Protein AF-A0A1H0XRD4-F1 (afdb_monomer_lite)

Radius of gyration: 41.47 Å; chains: 1; bounding box: 76×64×102 Å

pLDDT: mean 78.02, std 18.38, range [31.41, 96.75]

Sequence (298 aa):
MTRDELNLILSQMGKARWNPRLLDTSTGEYWDYDSNLMACESGLEQKQLPKDIDIRESMFIEFEMRDDSMIDAGIMQFDSMKARLNAPVTDGKVVLAFYEGRTYVGVYCKDKDGNAWVLPMNKRYRKIYLNDDKEAKIVGRVQELERREVEVDAHVCNRLIDEAMKELQKPKVIEQIHVSWAIQQIQSAITTNRWWFSVYKAMVQLEVHTKDDYEGFSERIRREVPDHKHLPDPIELSRLDILSFSKPIAKWDAPITQHKRFMEYKEIGLGMIALLESEKDGVGEILRKLSETLKKNI

Structure (mmCIF, N/CA/C/O backbone):
data_AF-A0A1H0XRD4-F1
#
_entry.id   AF-A0A1H0XRD4-F1
#
loop_
_atom_site.group_PDB
_atom_site.id
_atom_site.type_symbol
_atom_site.label_atom_id
_atom_site.label_alt_id
_atom_site.label_comp_id
_atom_site.label_asym_id
_atom_site.label_entity_id
_atom_site.label_seq_id
_atom_site.pdbx_PDB_ins_code
_atom_site.Cartn_x
_atom_site.Cartn_y
_atom_site.Cartn_z
_atom_site.occupancy
_atom_site.B_iso_or_equiv
_atom_site.auth_seq_id
_atom_site.auth_comp_id
_atom_site.auth_asym_id
_atom_site.auth_atom_id
_atom_site.pdbx_PDB_model_num
ATOM 1 N N . MET A 1 1 ? 1.234 42.705 47.449 1.00 53.53 1 MET A N 1
ATOM 2 C CA . MET A 1 1 ? -0.114 42.958 47.980 1.00 53.53 1 MET A CA 1
ATOM 3 C C . MET A 1 1 ? -0.111 42.591 49.449 1.00 53.53 1 MET A C 1
ATOM 5 O O . MET A 1 1 ? 0.172 41.442 49.772 1.00 53.53 1 MET A O 1
ATOM 9 N N . THR A 1 2 ? -0.288 43.564 50.332 1.00 74.00 2 THR A N 1
ATOM 10 C CA . THR A 1 2 ? -0.266 43.360 51.786 1.00 74.00 2 THR A CA 1
ATOM 11 C C . THR A 1 2 ? -1.639 42.914 52.295 1.00 74.00 2 THR A C 1
ATOM 13 O O . THR A 1 2 ? -2.656 43.055 51.616 1.00 74.00 2 THR A O 1
ATOM 16 N N . ARG A 1 3 ? -1.686 42.345 53.505 1.00 62.62 3 ARG A N 1
ATOM 17 C CA . ARG A 1 3 ? -2.940 41.888 54.129 1.00 62.62 3 ARG A CA 1
ATOM 18 C C . ARG A 1 3 ? -3.946 43.033 54.305 1.00 62.62 3 ARG A C 1
ATOM 20 O O . ARG A 1 3 ? -5.148 42.819 54.174 1.00 62.62 3 ARG A O 1
ATOM 27 N N . ASP A 1 4 ? -3.444 44.243 54.528 1.00 73.75 4 ASP A N 1
ATOM 28 C CA . ASP A 1 4 ? -4.255 45.449 54.690 1.00 73.75 4 ASP A CA 1
ATOM 29 C C . ASP A 1 4 ? -4.844 45.931 53.357 1.00 73.75 4 ASP A C 1
ATOM 31 O O . ASP A 1 4 ? -6.020 46.293 53.298 1.00 73.75 4 ASP A O 1
ATOM 35 N N . GLU A 1 5 ? -4.077 45.840 52.265 1.00 72.31 5 GLU A N 1
ATOM 36 C CA . GLU A 1 5 ? -4.569 46.105 50.906 1.00 72.31 5 GLU A CA 1
ATOM 37 C C . GLU A 1 5 ? -5.683 45.124 50.510 1.00 72.31 5 GLU A C 1
ATOM 39 O O . GLU A 1 5 ? -6.704 45.531 49.955 1.00 72.31 5 GLU A O 1
ATOM 44 N N . LEU A 1 6 ? -5.530 43.841 50.854 1.00 69.69 6 LEU A N 1
ATOM 45 C CA . LEU A 1 6 ? -6.526 42.806 50.569 1.00 69.69 6 LEU A CA 1
ATOM 46 C C . LEU A 1 6 ? -7.845 43.054 51.326 1.00 69.69 6 LEU A C 1
ATOM 48 O O . LEU A 1 6 ? -8.931 42.963 50.752 1.00 69.69 6 LEU A O 1
ATOM 52 N N . ASN A 1 7 ? -7.757 43.422 52.607 1.00 74.75 7 ASN A N 1
ATOM 53 C CA . ASN A 1 7 ? -8.925 43.727 53.439 1.00 74.75 7 ASN A CA 1
ATOM 54 C C . ASN A 1 7 ? -9.678 44.976 52.953 1.00 74.75 7 ASN A C 1
ATOM 56 O O . ASN A 1 7 ? -10.912 45.015 52.997 1.00 74.75 7 ASN A O 1
ATOM 60 N N . LEU A 1 8 ? -8.953 45.982 52.455 1.00 79.81 8 LEU A N 1
ATOM 61 C CA . LEU A 1 8 ? -9.551 47.181 51.872 1.00 79.81 8 LEU A CA 1
ATOM 62 C C . LEU A 1 8 ? -10.364 46.845 50.611 1.00 79.81 8 LEU A C 1
ATOM 64 O O . LEU A 1 8 ? -11.496 47.313 50.470 1.00 79.81 8 LEU A O 1
ATOM 68 N N . ILE A 1 9 ? -9.823 45.985 49.743 1.00 78.69 9 ILE A N 1
ATOM 69 C CA . ILE A 1 9 ? -10.497 45.513 48.525 1.00 78.69 9 ILE A CA 1
ATOM 70 C C . ILE A 1 9 ? -11.775 44.738 48.879 1.00 78.69 9 ILE A C 1
ATOM 72 O O . ILE A 1 9 ? -12.849 45.045 48.359 1.00 78.69 9 ILE A O 1
ATOM 76 N N . LEU A 1 10 ? -11.704 43.793 49.823 1.00 72.38 10 LEU A N 1
ATOM 77 C CA . LEU A 1 10 ? -12.866 43.001 50.254 1.00 72.38 10 LEU A CA 1
ATOM 78 C C . LEU A 1 10 ? -13.986 43.877 50.848 1.00 72.38 10 LEU A C 1
ATOM 80 O O . LEU A 1 10 ? -15.168 43.642 50.586 1.00 72.38 10 LEU A O 1
ATOM 84 N N . SER A 1 11 ? -13.631 44.934 51.588 1.00 76.00 11 SER A N 1
ATOM 85 C CA . SER A 1 11 ? -14.596 45.905 52.127 1.00 76.00 11 SER A CA 1
ATOM 86 C C . SER A 1 11 ? -15.305 46.709 51.027 1.00 76.00 11 SER A C 1
ATOM 88 O O . SER A 1 11 ? -16.521 46.920 51.089 1.00 76.00 11 SER A O 1
ATOM 90 N N . GLN A 1 12 ? -14.568 47.137 49.997 1.00 80.12 12 GLN A N 1
ATOM 91 C CA . GLN A 1 12 ? -15.131 47.856 48.849 1.00 80.12 12 GLN A CA 1
ATOM 92 C C . GLN A 1 12 ? -16.074 46.964 48.029 1.00 80.12 12 GLN A C 1
ATOM 94 O O . GLN A 1 12 ? -17.155 47.408 47.640 1.00 80.12 12 GLN A O 1
ATOM 99 N N . MET A 1 13 ? -15.716 45.691 47.844 1.00 70.94 13 MET A N 1
ATOM 100 C CA . MET A 1 13 ? -16.548 44.706 47.147 1.00 70.94 13 MET A CA 1
ATOM 101 C C . MET A 1 13 ? -17.863 44.428 47.890 1.00 70.94 13 MET A C 1
ATOM 103 O O . MET A 1 13 ? -18.930 44.434 47.271 1.00 70.94 13 MET A O 1
ATOM 107 N N . GLY A 1 14 ? -17.823 44.296 49.220 1.00 70.19 14 GLY A N 1
ATOM 108 C CA . GLY A 1 14 ? -19.028 44.117 50.038 1.00 70.19 14 GLY A CA 1
ATOM 109 C C . GLY A 1 14 ? -20.018 45.285 49.921 1.00 70.19 14 GLY A C 1
ATOM 110 O O . GLY A 1 14 ? -21.225 45.065 49.799 1.00 70.19 14 GLY A O 1
ATOM 111 N N . LYS A 1 15 ? -19.524 46.533 49.865 1.00 76.19 15 LYS A N 1
ATOM 112 C CA . LYS A 1 15 ? -20.360 47.732 49.642 1.00 76.19 15 LYS A CA 1
ATOM 113 C C . LYS A 1 15 ? -21.015 47.754 48.258 1.00 76.19 15 LYS A C 1
ATOM 115 O O . LYS A 1 15 ? -22.110 48.291 48.117 1.00 76.19 15 LYS A O 1
ATOM 120 N N . ALA A 1 16 ? -20.387 47.131 47.264 1.00 76.31 16 ALA A N 1
ATOM 121 C CA . ALA A 1 16 ? -20.927 46.980 45.917 1.00 76.31 16 ALA A CA 1
ATOM 122 C C . ALA A 1 16 ? -21.907 45.793 45.769 1.00 76.31 16 ALA A C 1
ATOM 124 O O . ALA A 1 16 ? -22.367 45.533 44.660 1.00 76.31 16 ALA A O 1
ATOM 125 N N . ARG A 1 17 ? -22.239 45.073 46.858 1.00 55.69 17 ARG A N 1
ATOM 126 C CA . ARG A 1 17 ? -22.981 43.789 46.864 1.00 55.69 17 ARG A CA 1
ATOM 127 C C . ARG A 1 17 ? -22.270 42.630 46.151 1.00 55.69 17 ARG A C 1
ATOM 129 O O . ARG A 1 17 ? -22.905 41.636 45.806 1.00 55.69 17 ARG A O 1
ATOM 136 N N . TRP A 1 18 ? -20.955 42.711 45.975 1.00 49.38 18 TRP A N 1
ATOM 137 C CA . TRP A 1 18 ? -20.158 41.572 45.529 1.00 49.38 18 TRP A CA 1
ATOM 138 C C . TRP A 1 18 ? -19.814 40.730 46.764 1.00 49.38 18 TRP A C 1
ATOM 140 O O . TRP A 1 18 ? -19.311 41.264 47.751 1.00 49.38 18 TRP A O 1
ATOM 150 N N . ASN A 1 19 ? -20.112 39.425 46.741 1.00 52.94 19 ASN A N 1
ATOM 151 C CA . ASN A 1 19 ? -19.897 38.510 47.873 1.00 52.94 19 ASN A CA 1
ATOM 152 C C . ASN A 1 19 ? -18.804 37.473 47.551 1.00 52.94 19 ASN A C 1
ATOM 154 O O . ASN A 1 19 ? -19.124 36.316 47.267 1.00 52.94 19 ASN A O 1
ATOM 158 N N . PRO A 1 20 ? -17.518 37.859 47.559 1.00 50.97 20 PRO A N 1
ATOM 159 C CA . PRO A 1 20 ? -16.426 36.917 47.371 1.00 50.97 20 PRO A CA 1
ATOM 160 C C . PRO A 1 20 ? -16.211 36.132 48.674 1.00 50.97 20 PRO A C 1
ATOM 162 O O . PRO A 1 20 ? -15.441 36.540 49.541 1.00 50.97 20 PRO A O 1
ATOM 165 N N . ARG A 1 21 ? -16.922 35.013 48.853 1.00 49.09 21 ARG A N 1
ATOM 166 C CA . ARG A 1 21 ? -16.616 34.064 49.934 1.00 49.09 21 ARG A CA 1
ATOM 167 C C . ARG A 1 21 ? -15.527 33.108 49.456 1.00 49.09 21 ARG A C 1
ATOM 169 O O . ARG A 1 21 ? -15.757 32.317 48.547 1.00 49.09 21 ARG A O 1
ATOM 176 N N . LEU A 1 22 ? -14.351 33.233 50.068 1.00 43.22 22 LEU A N 1
ATOM 177 C CA . LEU A 1 22 ? -13.244 32.287 49.956 1.00 43.22 22 LEU A CA 1
ATOM 178 C C . LEU A 1 22 ? -13.668 30.901 50.477 1.00 43.22 22 LEU A C 1
ATOM 180 O O . LEU A 1 22 ? -14.497 30.776 51.379 1.00 43.22 22 LEU A O 1
ATOM 184 N N . LEU A 1 23 ? -13.156 29.877 49.801 1.00 45.62 23 LEU A N 1
ATOM 185 C CA . LEU A 1 23 ? -13.609 28.489 49.808 1.00 45.62 23 LEU A CA 1
ATOM 186 C C . LEU A 1 23 ? -12.840 27.676 50.862 1.00 45.62 23 LEU A C 1
ATOM 188 O O . LEU A 1 23 ? -11.817 27.073 50.555 1.00 45.62 23 LEU A O 1
ATOM 192 N N . ASP A 1 24 ? -13.340 27.635 52.097 1.00 37.59 24 ASP A N 1
ATOM 193 C CA . ASP A 1 24 ? -12.632 27.019 53.233 1.00 37.59 24 ASP A CA 1
ATOM 194 C C . ASP A 1 24 ? -13.084 25.575 53.527 1.00 37.59 24 ASP A C 1
ATOM 196 O O . ASP A 1 24 ? -13.414 25.231 54.663 1.00 37.59 24 ASP A O 1
ATOM 200 N N . THR A 1 25 ? -13.181 24.689 52.534 1.00 40.03 25 THR A N 1
ATOM 201 C CA . THR A 1 25 ? -13.468 23.273 52.842 1.00 40.03 25 THR A CA 1
ATOM 202 C C . THR A 1 25 ? -12.642 22.340 51.975 1.00 40.03 25 THR A C 1
ATOM 204 O O . THR A 1 25 ? -12.980 22.088 50.821 1.00 40.03 25 THR A O 1
ATOM 207 N N . SER A 1 26 ? -11.561 21.800 52.545 1.00 37.53 26 SER A N 1
ATOM 208 C CA . SER A 1 26 ? -10.920 20.613 51.993 1.00 37.53 26 SER A CA 1
ATOM 209 C C . SER A 1 26 ? -11.821 19.411 52.267 1.00 37.53 26 SER A C 1
ATOM 211 O O . SER A 1 26 ? -12.229 19.155 53.399 1.00 37.53 26 SER A O 1
ATOM 213 N N . THR A 1 27 ? -12.158 18.675 51.216 1.00 39.78 27 THR A N 1
ATOM 214 C CA . THR A 1 27 ? -12.687 17.320 51.356 1.00 39.78 27 THR A CA 1
ATOM 215 C C . THR A 1 27 ? -11.572 16.389 50.907 1.00 39.78 27 THR A C 1
ATOM 217 O O . THR A 1 27 ? -11.147 16.418 49.757 1.00 39.78 27 THR A O 1
ATOM 220 N N . GLY A 1 28 ? -11.000 15.658 51.862 1.00 35.56 28 GLY A N 1
ATOM 221 C CA . GLY A 1 28 ? -10.130 14.532 51.560 1.00 35.56 28 GLY A CA 1
ATOM 222 C C . GLY A 1 28 ? -11.014 13.327 51.281 1.00 35.56 28 GLY A C 1
ATOM 223 O O . GLY A 1 28 ? -11.783 12.931 52.156 1.00 35.56 28 GLY A O 1
ATOM 224 N N . GLU A 1 29 ? -10.925 12.763 50.082 1.00 38.03 29 GLU A N 1
ATOM 225 C CA . GLU A 1 29 ? -11.476 11.438 49.821 1.00 38.03 29 GLU A CA 1
ATOM 226 C C . GLU A 1 29 ? -10.424 10.387 50.167 1.00 38.03 29 GLU A C 1
ATOM 228 O O . GLU A 1 29 ? -9.305 10.380 49.655 1.00 38.03 29 GLU A O 1
ATOM 233 N N . TYR A 1 30 ? -10.803 9.539 51.115 1.00 34.91 30 TYR A N 1
ATOM 234 C CA . TYR A 1 30 ? -10.043 8.414 51.625 1.00 34.91 30 TYR A CA 1
ATOM 235 C C . TYR A 1 30 ? -10.291 7.226 50.691 1.00 34.91 30 TYR A C 1
ATOM 237 O O . TYR A 1 30 ? -11.404 6.705 50.648 1.00 34.91 30 TYR A O 1
ATOM 245 N N . TRP A 1 31 ? -9.270 6.796 49.957 1.00 36.59 31 TRP A N 1
ATOM 246 C CA . TRP A 1 31 ? -9.253 5.486 49.312 1.00 36.59 31 TRP A CA 1
ATOM 247 C C . TRP A 1 31 ? -8.043 4.732 49.849 1.00 36.59 31 TRP A C 1
ATOM 249 O O . TRP A 1 31 ? -6.901 5.106 49.582 1.00 36.59 31 TRP A O 1
ATOM 259 N N . ASP A 1 32 ? -8.314 3.709 50.657 1.00 31.69 32 ASP A N 1
ATOM 260 C CA . ASP A 1 32 ? -7.320 2.732 51.086 1.00 31.69 32 ASP A CA 1
ATOM 261 C C . ASP A 1 32 ? -6.939 1.910 49.844 1.00 31.69 32 ASP A C 1
ATOM 263 O O . ASP A 1 32 ? -7.745 1.150 49.302 1.00 31.69 32 ASP A O 1
ATOM 267 N N . TYR A 1 33 ? -5.752 2.188 49.309 1.00 35.50 33 TYR A N 1
ATOM 268 C CA . TYR A 1 33 ? -5.178 1.486 48.169 1.00 35.50 33 TYR A CA 1
ATOM 269 C C . TYR A 1 33 ? -4.594 0.169 48.666 1.00 35.50 33 TYR A C 1
ATOM 271 O O . TYR A 1 33 ? -3.538 0.168 49.297 1.00 35.50 33 TYR A O 1
ATOM 279 N N . ASP A 1 34 ? -5.218 -0.950 48.302 1.00 31.73 34 ASP A N 1
ATOM 280 C CA . ASP A 1 34 ? -4.471 -2.198 48.248 1.00 31.73 34 ASP A CA 1
ATOM 281 C C . ASP A 1 34 ? -3.604 -2.185 46.978 1.00 31.73 34 ASP A C 1
ATOM 283 O O . ASP A 1 34 ? -4.054 -1.966 45.848 1.00 31.73 34 ASP A O 1
ATOM 287 N N . SER A 1 35 ? -2.309 -2.302 47.221 1.00 41.56 35 SER A N 1
ATOM 288 C CA . SER A 1 35 ? -1.185 -2.056 46.326 1.00 41.56 35 SER A CA 1
ATOM 289 C C . SER A 1 35 ? -1.126 -3.010 45.128 1.00 41.56 35 SER A C 1
ATOM 291 O O . SER A 1 35 ? -0.968 -4.210 45.329 1.00 41.56 35 SER A O 1
ATOM 293 N N . ASN A 1 36 ? -1.202 -2.472 43.897 1.00 35.12 36 ASN A N 1
ATOM 294 C CA . ASN A 1 36 ? -0.424 -2.872 42.697 1.00 35.12 36 ASN A CA 1
ATOM 295 C C . ASN A 1 36 ? -0.985 -2.261 41.389 1.00 35.12 36 ASN A C 1
ATOM 297 O O . ASN A 1 36 ? -1.282 -2.980 40.434 1.00 35.12 36 ASN A O 1
ATOM 301 N N . LEU A 1 37 ? -1.093 -0.931 41.295 1.00 35.81 37 LEU A N 1
ATOM 302 C CA . LEU A 1 37 ? -1.228 -0.262 39.996 1.00 35.81 37 LEU A CA 1
ATOM 303 C C . LEU A 1 37 ? -0.092 0.748 39.823 1.00 35.81 37 LEU A C 1
ATOM 305 O O . LEU A 1 37 ? 0.067 1.673 40.614 1.00 35.81 37 LEU A O 1
ATOM 309 N N . MET A 1 38 ? 0.720 0.499 38.798 1.00 31.41 38 MET A N 1
ATOM 310 C CA . MET A 1 38 ? 1.781 1.374 38.311 1.00 31.41 38 MET A CA 1
ATOM 311 C C . MET A 1 38 ? 1.258 2.794 38.079 1.00 31.41 38 MET A C 1
ATOM 313 O O . MET A 1 38 ? 0.134 2.986 37.620 1.00 31.41 38 MET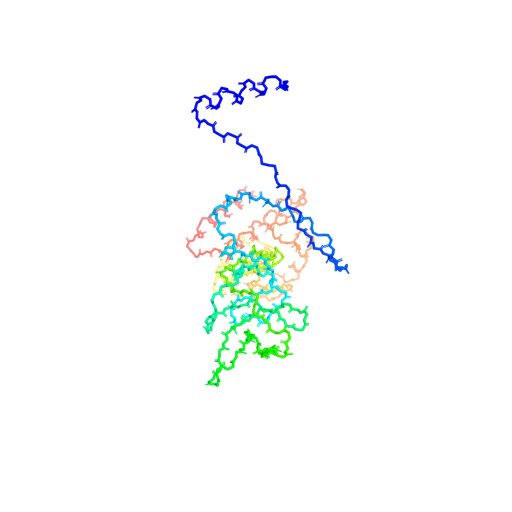 A O 1
ATOM 317 N N . ALA A 1 39 ? 2.104 3.766 38.407 1.00 34.03 39 ALA A N 1
ATOM 318 C CA . ALA A 1 39 ? 1.835 5.192 38.349 1.00 34.03 39 ALA A CA 1
ATOM 319 C C . ALA A 1 39 ? 1.259 5.643 36.995 1.00 34.03 39 ALA A C 1
ATOM 321 O O . ALA A 1 39 ? 1.958 5.663 35.983 1.00 34.03 39 ALA A O 1
ATOM 322 N N . CYS A 1 40 ? 0.006 6.091 37.015 1.00 31.52 40 CYS A N 1
ATOM 323 C CA . CYS A 1 40 ? -0.504 7.072 36.070 1.00 31.52 40 CYS A CA 1
ATOM 324 C C . CYS A 1 40 ? -0.767 8.352 36.864 1.00 31.52 40 CYS A C 1
ATOM 326 O O . CYS A 1 40 ? -1.706 8.412 37.654 1.00 31.52 40 CYS A O 1
ATOM 328 N N . GLU A 1 41 ? 0.059 9.379 36.667 1.00 33.06 41 GLU A N 1
ATOM 329 C CA . GLU A 1 41 ? -0.297 10.747 37.047 1.00 33.06 41 GLU A CA 1
ATOM 330 C C . GLU A 1 41 ? -1.412 11.224 36.105 1.00 33.06 41 GLU A C 1
ATOM 332 O O . GLU A 1 41 ? -1.179 11.913 35.116 1.00 33.06 41 GLU A O 1
ATOM 337 N N . SER A 1 42 ? -2.651 10.808 36.365 1.00 35.62 42 SER A N 1
ATOM 338 C CA . SER A 1 42 ? -3.814 11.426 35.736 1.00 35.62 42 SER A CA 1
ATOM 339 C C . SER A 1 42 ? -4.048 12.766 36.425 1.00 35.62 42 SER A C 1
ATOM 341 O O . SER A 1 42 ? -4.436 12.800 37.594 1.00 35.62 42 SER A O 1
ATOM 343 N N . GLY A 1 43 ? -3.784 13.868 35.720 1.00 34.88 43 GLY A N 1
ATOM 344 C CA . GLY A 1 43 ? -4.126 15.213 36.173 1.00 34.88 43 GLY A CA 1
ATOM 345 C C . GLY A 1 43 ? -5.614 15.290 36.509 1.00 34.88 43 GLY A C 1
ATOM 346 O O . GLY A 1 43 ? -6.460 15.301 35.620 1.00 34.88 43 GLY A O 1
ATOM 347 N N . LEU A 1 44 ? -5.934 15.301 37.801 1.00 38.47 44 LEU A N 1
ATOM 348 C CA . LEU A 1 44 ? -7.296 15.470 38.288 1.00 38.47 44 LEU A CA 1
ATOM 349 C C . LEU A 1 44 ? -7.667 16.947 38.155 1.00 38.47 44 LEU A C 1
ATOM 351 O O . LEU A 1 44 ? -7.289 17.774 38.985 1.00 38.47 44 LEU A O 1
ATOM 355 N N . GLU A 1 45 ? -8.409 17.287 37.107 1.00 36.97 45 GLU A N 1
ATOM 356 C CA . GLU A 1 45 ? -9.007 18.611 36.980 1.00 36.97 45 GLU A CA 1
ATOM 357 C C . GLU A 1 45 ? -10.206 18.703 37.943 1.00 36.97 45 GLU A C 1
ATOM 359 O O . GLU A 1 45 ? -11.306 18.221 37.674 1.00 36.97 45 GLU A O 1
ATOM 364 N N . GLN A 1 46 ? -9.980 19.267 39.131 1.00 43.00 46 GLN A N 1
ATOM 365 C CA . GLN A 1 46 ? -11.028 19.438 40.136 1.00 43.00 46 GLN A CA 1
ATOM 366 C C . GLN A 1 46 ? -11.878 20.671 39.824 1.00 43.00 46 GLN A C 1
ATOM 368 O O . GLN A 1 46 ? -11.407 21.808 39.883 1.00 43.00 46 GLN A O 1
ATOM 373 N N . LYS A 1 47 ? -13.166 20.455 39.547 1.00 41.88 47 LYS A N 1
ATOM 374 C CA . LYS A 1 47 ? -14.140 21.527 39.324 1.00 41.88 47 LYS A CA 1
ATOM 375 C C . LYS A 1 47 ? -15.057 21.653 40.535 1.00 41.88 47 LYS A C 1
ATOM 377 O O . LYS A 1 47 ? -15.790 20.725 40.864 1.00 41.88 47 LYS A O 1
ATOM 382 N N . GLN A 1 48 ? -15.022 22.800 41.208 1.00 43.66 48 GLN A N 1
ATOM 383 C CA . GLN A 1 48 ? -15.895 23.046 42.354 1.00 43.66 48 GLN A CA 1
ATOM 384 C C . GLN A 1 48 ? -17.317 23.381 41.896 1.00 43.66 48 GLN A C 1
ATOM 386 O O . GLN A 1 48 ? -17.517 24.271 41.067 1.00 43.66 48 GLN A O 1
ATOM 391 N N . LEU A 1 49 ? -18.303 22.671 42.448 1.00 44.31 49 LEU A N 1
ATOM 392 C CA . LEU A 1 49 ? -19.724 22.877 42.173 1.00 44.31 49 LEU A CA 1
ATOM 393 C C . LEU A 1 49 ? -20.441 23.512 43.384 1.00 44.31 49 LEU A C 1
ATOM 395 O O . LEU A 1 49 ? -20.055 23.259 44.527 1.00 44.31 49 LEU A O 1
ATOM 399 N N . PRO A 1 50 ? -21.485 24.336 43.157 1.00 45.16 50 PRO A N 1
ATOM 400 C CA . PRO A 1 50 ? -22.341 24.870 44.217 1.00 45.16 50 PRO A CA 1
ATOM 401 C C . PRO A 1 50 ? -22.966 23.769 45.088 1.00 45.16 50 PRO A C 1
ATOM 403 O O . PRO A 1 50 ? -23.404 22.746 44.568 1.00 45.16 50 PRO A O 1
ATOM 406 N N . LYS A 1 51 ? -23.083 24.017 46.402 1.00 49.22 51 LYS A N 1
ATOM 407 C CA . LYS A 1 51 ? -23.657 23.077 47.391 1.00 49.22 51 LYS A CA 1
ATOM 408 C C . LYS A 1 51 ? -25.120 22.693 47.129 1.00 49.22 51 LYS A C 1
ATOM 410 O O . LYS A 1 51 ? -25.579 21.692 47.666 1.00 49.22 51 LYS A O 1
ATOM 415 N N . ASP A 1 52 ? -25.820 23.484 46.322 1.00 51.34 52 ASP A N 1
ATOM 416 C CA . ASP A 1 52 ? -27.244 23.310 46.023 1.00 51.34 52 ASP A CA 1
ATOM 417 C C . ASP A 1 52 ? -27.479 22.397 44.806 1.00 51.34 52 ASP A C 1
ATOM 419 O O . ASP A 1 52 ? -28.618 22.067 44.483 1.00 51.34 52 ASP A O 1
ATOM 423 N N . ILE A 1 53 ? -26.406 21.987 44.117 1.00 49.09 53 ILE A N 1
ATOM 424 C CA . ILE A 1 53 ? -26.468 20.913 43.129 1.00 49.09 53 ILE A CA 1
ATOM 425 C C . ILE A 1 53 ? -26.488 19.605 43.911 1.00 49.09 53 ILE A C 1
ATOM 427 O O . ILE A 1 53 ? -25.539 19.299 44.630 1.00 49.09 53 ILE A O 1
ATOM 431 N N . ASP A 1 54 ? -27.554 18.822 43.770 1.00 48.47 54 ASP A N 1
ATOM 432 C CA . ASP A 1 54 ? -27.589 17.473 44.325 1.00 48.47 54 ASP A CA 1
ATOM 433 C C . ASP A 1 54 ? -26.601 16.579 43.552 1.00 48.47 54 ASP A C 1
ATOM 435 O O . ASP A 1 54 ? -26.898 16.012 42.498 1.00 48.47 54 ASP A O 1
ATOM 439 N N . ILE A 1 55 ? -25.365 16.500 44.055 1.00 51.09 55 ILE A N 1
ATOM 440 C CA . ILE A 1 55 ? -24.259 15.730 43.460 1.00 51.09 55 ILE A CA 1
ATOM 441 C C . ILE A 1 55 ? -24.598 14.227 43.411 1.00 51.09 55 ILE A C 1
ATOM 443 O O . ILE A 1 55 ? -24.032 13.482 42.610 1.00 51.09 55 ILE A O 1
ATOM 447 N N . ARG A 1 56 ? -25.574 13.761 44.208 1.00 47.47 56 ARG A N 1
ATOM 448 C CA . ARG A 1 56 ? -25.990 12.350 44.234 1.00 47.47 56 ARG A CA 1
ATOM 449 C C . ARG A 1 56 ? -26.645 11.900 42.927 1.00 47.47 56 ARG A C 1
ATOM 451 O O . ARG A 1 56 ? -26.606 10.710 42.621 1.00 47.47 56 ARG A O 1
ATOM 458 N N . GLU A 1 57 ? -27.200 12.825 42.142 1.00 46.94 57 GLU A N 1
ATOM 459 C CA . GLU A 1 57 ? -27.883 12.517 40.879 1.00 46.94 57 GLU A CA 1
ATOM 460 C C . GLU A 1 57 ? -26.970 12.576 39.639 1.00 46.94 57 GLU A C 1
ATOM 462 O O . GLU A 1 57 ? -27.375 12.141 38.553 1.00 46.94 57 GLU A O 1
ATOM 467 N N . SER A 1 58 ? -25.743 13.089 39.775 1.00 56.06 58 SER A N 1
ATOM 468 C CA . SER A 1 58 ? -24.840 13.415 38.659 1.00 56.06 58 SER A CA 1
ATOM 469 C C . SER A 1 58 ? -23.453 12.769 38.761 1.00 56.06 58 SER A C 1
ATOM 471 O O . SER A 1 58 ? -22.509 13.230 38.122 1.00 56.06 58 SER A O 1
ATOM 473 N N . MET A 1 59 ? -23.313 11.679 39.522 1.00 73.94 59 MET A N 1
ATOM 474 C CA . MET A 1 59 ? -22.037 10.970 39.622 1.00 73.94 59 MET A CA 1
ATOM 475 C C . MET A 1 59 ? -21.810 10.079 38.394 1.00 73.94 59 MET A C 1
ATOM 477 O O . MET A 1 59 ? -22.615 9.196 38.078 1.00 73.94 59 MET A O 1
ATOM 481 N N . PHE A 1 60 ? -20.697 10.323 37.706 1.00 81.19 60 PHE A N 1
ATOM 482 C CA . PHE A 1 60 ? -20.228 9.525 36.582 1.00 81.19 60 PHE A CA 1
ATOM 483 C C . PHE A 1 60 ? -18.907 8.848 36.939 1.00 81.19 60 PHE A C 1
ATOM 485 O O . PHE A 1 60 ? -18.085 9.436 37.635 1.00 81.19 60 PHE A O 1
ATOM 492 N N . ILE A 1 61 ? -18.696 7.638 36.429 1.00 81.62 61 ILE A N 1
ATOM 493 C CA . ILE A 1 61 ? -17.388 6.981 36.413 1.00 81.62 61 ILE A CA 1
ATOM 494 C C . ILE A 1 61 ? -16.938 6.887 34.966 1.00 81.62 61 ILE A C 1
ATOM 496 O O . ILE A 1 61 ? -17.683 6.392 34.117 1.00 81.62 61 ILE A O 1
ATOM 500 N N . GLU A 1 62 ? -15.722 7.350 34.712 1.00 87.44 62 GLU A N 1
ATOM 501 C CA . GLU A 1 62 ? -15.012 7.130 33.458 1.00 87.44 62 GLU A CA 1
ATOM 502 C C . GLU A 1 62 ? -14.095 5.920 33.618 1.00 87.44 62 GLU A C 1
ATOM 504 O O . GLU A 1 62 ? -13.433 5.755 34.644 1.00 87.44 62 GLU A O 1
ATOM 509 N N . PHE A 1 63 ? -14.110 5.030 32.635 1.00 85.81 63 PHE A N 1
ATOM 510 C CA . PHE A 1 63 ? -13.316 3.811 32.650 1.00 85.81 63 PHE A CA 1
ATOM 511 C C . PHE A 1 63 ? -13.051 3.332 31.227 1.00 85.81 63 PHE A C 1
ATOM 513 O O . PHE A 1 63 ? -13.782 3.653 30.295 1.00 85.81 63 PHE A O 1
ATOM 520 N N . GLU A 1 64 ? -12.011 2.527 31.075 1.00 89.38 64 GLU A N 1
ATOM 521 C CA . GLU A 1 64 ? -11.594 1.973 29.793 1.00 89.38 64 GLU A CA 1
ATOM 522 C C . GLU A 1 64 ? -11.983 0.494 29.689 1.00 89.38 64 GLU A C 1
ATOM 524 O O . GLU A 1 64 ? -11.901 -0.260 30.669 1.00 89.38 64 GLU A O 1
ATOM 529 N N . MET A 1 65 ? -12.403 0.067 28.497 1.00 89.94 65 MET A N 1
ATOM 530 C CA . MET A 1 65 ? -12.683 -1.336 28.218 1.00 89.94 65 MET A CA 1
ATOM 531 C C . MET A 1 65 ? -11.398 -2.170 28.242 1.00 89.94 65 MET A C 1
ATOM 533 O O . MET A 1 65 ? -10.480 -1.944 27.457 1.00 89.94 65 MET A O 1
ATOM 537 N N . ARG A 1 66 ? -11.347 -3.191 29.105 1.00 86.44 66 ARG A N 1
ATOM 538 C CA . ARG A 1 66 ? -10.144 -4.027 29.275 1.00 86.44 66 ARG A CA 1
ATOM 539 C C . ARG A 1 66 ? -10.102 -5.279 28.397 1.00 86.44 66 ARG A C 1
ATOM 541 O O . ARG A 1 66 ? -9.025 -5.848 28.232 1.00 86.44 66 ARG A O 1
ATOM 548 N N . ASP A 1 67 ? -11.235 -5.715 27.852 1.00 90.44 67 ASP A N 1
ATOM 549 C CA . ASP A 1 67 ? -11.363 -6.961 27.084 1.00 90.44 67 ASP A CA 1
ATOM 550 C C . ASP A 1 67 ? -12.324 -6.829 25.885 1.00 90.44 67 ASP A C 1
ATOM 552 O O . ASP A 1 67 ? -12.867 -5.757 25.628 1.00 90.44 67 ASP A O 1
ATOM 556 N N . ASP A 1 68 ? -12.512 -7.911 25.123 1.00 92.81 68 ASP A N 1
ATOM 557 C CA . ASP A 1 68 ? -13.361 -7.972 23.926 1.00 92.81 68 ASP A CA 1
ATOM 558 C C . ASP A 1 68 ? -14.763 -8.556 24.205 1.00 92.81 68 ASP A C 1
ATOM 560 O O . ASP A 1 68 ? -15.464 -8.973 23.278 1.00 92.81 68 ASP A O 1
ATOM 564 N N . SER A 1 69 ? -15.223 -8.589 25.464 1.00 92.06 69 SER A N 1
ATOM 565 C CA . SER A 1 69 ? -16.522 -9.181 25.840 1.00 92.06 69 SER A CA 1
ATOM 566 C C . SER A 1 69 ? -17.737 -8.493 25.212 1.00 92.06 69 SER A C 1
ATOM 568 O O . SER A 1 69 ? -18.825 -9.070 25.190 1.00 92.06 69 SER A O 1
ATOM 570 N N . MET A 1 70 ? -17.559 -7.282 24.684 1.00 95.12 70 MET A N 1
ATOM 571 C CA . MET A 1 70 ? -18.605 -6.459 24.077 1.00 95.12 70 MET A CA 1
ATOM 572 C C . MET A 1 70 ? -18.379 -6.179 22.581 1.00 95.12 70 MET A C 1
ATOM 574 O O . MET A 1 70 ? -19.042 -5.309 22.011 1.00 95.12 70 MET A O 1
ATOM 578 N N . ILE A 1 71 ? -17.487 -6.936 21.932 1.00 93.12 71 ILE A N 1
ATOM 579 C CA . ILE A 1 71 ? -17.067 -6.703 20.543 1.00 93.12 71 ILE A CA 1
ATOM 580 C C . ILE A 1 71 ? -18.219 -6.753 19.530 1.00 93.12 71 ILE A C 1
ATOM 582 O O . ILE A 1 71 ? -18.269 -5.921 18.625 1.00 93.12 71 ILE A O 1
ATOM 586 N N . ASP A 1 72 ? -19.199 -7.649 19.709 1.00 92.81 72 ASP A N 1
ATOM 587 C CA . ASP A 1 72 ? -20.354 -7.768 18.806 1.00 92.81 72 ASP A CA 1
ATOM 588 C C . ASP A 1 72 ? -21.314 -6.565 18.941 1.00 92.81 72 ASP A C 1
ATOM 590 O O . ASP A 1 72 ? -22.147 -6.333 18.066 1.00 92.81 72 ASP A O 1
ATOM 594 N N . ALA A 1 73 ? -21.190 -5.770 20.013 1.00 90.19 73 ALA A N 1
ATOM 595 C CA . ALA A 1 73 ? -21.875 -4.484 20.178 1.00 90.19 73 ALA A CA 1
ATOM 596 C C . ALA A 1 73 ? -21.051 -3.288 19.664 1.00 90.19 73 ALA A C 1
ATOM 598 O O . ALA A 1 73 ? -21.465 -2.142 19.837 1.00 90.19 73 ALA A O 1
ATOM 599 N N . GLY A 1 74 ? -19.894 -3.537 19.042 1.00 90.25 74 GLY A N 1
ATOM 600 C CA . GLY A 1 74 ? -19.001 -2.507 18.512 1.00 90.25 74 GLY A CA 1
ATOM 601 C C . GLY A 1 74 ? -18.148 -1.794 19.564 1.00 90.25 74 GLY A C 1
ATOM 602 O O . GLY A 1 74 ? -17.474 -0.826 19.207 1.00 90.25 74 GLY A O 1
ATOM 603 N N . ILE A 1 75 ? -18.167 -2.263 20.819 1.00 91.50 75 ILE A N 1
ATOM 604 C CA . ILE A 1 75 ? -17.319 -1.773 21.913 1.00 91.50 75 ILE A CA 1
ATOM 605 C C . ILE A 1 75 ? -16.033 -2.598 21.906 1.00 91.50 75 ILE A C 1
ATOM 607 O O . ILE A 1 75 ? -16.060 -3.814 22.102 1.00 91.50 75 ILE A O 1
ATOM 611 N N . MET A 1 76 ? -14.919 -1.927 21.652 1.00 90.62 76 MET A N 1
ATOM 612 C CA . MET A 1 76 ? -13.598 -2.522 21.492 1.00 90.62 76 MET A CA 1
ATOM 613 C C . MET A 1 76 ? -12.779 -2.376 22.773 1.00 90.62 76 MET A C 1
ATOM 615 O O . MET A 1 76 ? -13.061 -1.526 23.617 1.00 90.62 76 MET A O 1
ATOM 619 N N . GLN A 1 77 ? -11.730 -3.189 22.901 1.00 87.94 77 GLN A N 1
ATOM 620 C CA . GLN A 1 77 ? -10.699 -2.95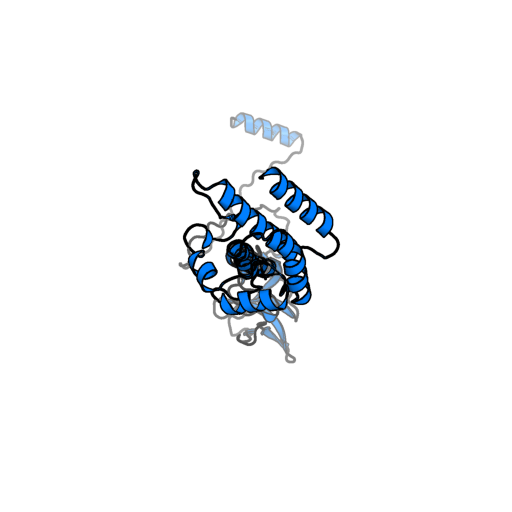9 23.911 1.00 87.94 77 GLN A CA 1
ATOM 621 C C . GLN A 1 77 ? -10.126 -1.542 23.744 1.00 87.94 77 GLN A C 1
ATOM 623 O O . GLN A 1 77 ? -9.964 -1.080 22.615 1.00 87.94 77 GLN A O 1
ATOM 628 N N . PHE A 1 78 ? -9.829 -0.876 24.860 1.00 86.62 78 PHE A N 1
ATOM 629 C CA . PHE A 1 78 ? -9.358 0.513 24.932 1.00 86.62 78 PHE A CA 1
ATOM 630 C C . PHE A 1 78 ? -10.393 1.596 24.587 1.00 86.62 78 PHE A C 1
ATOM 632 O O . PHE A 1 78 ? -10.079 2.781 24.681 1.00 86.62 78 PHE A O 1
ATOM 639 N N . ASP A 1 79 ? -11.640 1.241 24.253 1.00 88.94 79 ASP A N 1
ATOM 640 C CA . ASP A 1 79 ? -12.699 2.250 24.180 1.00 88.94 79 ASP A CA 1
ATOM 641 C C . ASP A 1 79 ? -12.926 2.861 25.581 1.00 88.94 79 ASP A C 1
ATOM 643 O O . ASP A 1 79 ? -13.069 2.146 26.582 1.00 88.94 79 ASP A O 1
ATOM 647 N N . SER A 1 80 ? -12.978 4.192 25.646 1.00 90.00 80 SER A N 1
ATOM 648 C CA . SER A 1 80 ? -13.265 4.954 26.862 1.00 90.00 80 SER A CA 1
ATOM 649 C C . SER A 1 80 ? -14.777 5.082 27.037 1.00 90.00 80 SER A C 1
ATOM 651 O O . SER A 1 80 ? -15.513 5.369 26.093 1.00 90.00 80 SER A O 1
ATOM 653 N N . MET A 1 81 ? -15.275 4.849 28.245 1.00 91.00 81 MET A N 1
ATOM 654 C CA . MET A 1 81 ? -16.701 4.860 28.553 1.00 91.00 81 MET A CA 1
ATOM 655 C C . MET A 1 81 ? -16.999 5.684 29.788 1.00 91.00 81 MET A C 1
ATOM 657 O O . MET A 1 81 ? -16.238 5.703 30.753 1.00 91.00 81 MET A O 1
ATOM 661 N N . LYS A 1 82 ? -18.190 6.282 29.789 1.00 91.31 82 LYS A N 1
ATOM 662 C CA . LYS A 1 82 ? -18.728 7.010 30.935 1.00 91.31 82 LYS A CA 1
ATOM 663 C C . LYS A 1 82 ? -20.033 6.382 31.396 1.00 91.31 82 LYS A C 1
ATOM 665 O O . LYS A 1 82 ? -21.011 6.329 30.643 1.00 91.31 82 LYS A O 1
ATOM 670 N N . ALA A 1 83 ? -20.071 5.907 32.639 1.00 88.88 83 ALA A N 1
ATOM 671 C CA . ALA A 1 83 ? -21.270 5.351 33.261 1.00 88.88 83 ALA A CA 1
ATOM 672 C C . ALA A 1 83 ? -21.844 6.289 34.318 1.00 88.88 83 ALA A C 1
ATOM 674 O O . ALA A 1 83 ? -21.129 6.756 35.198 1.00 88.88 83 ALA A O 1
ATOM 675 N N . ARG A 1 84 ? -23.158 6.513 34.265 1.00 87.69 84 ARG A N 1
ATOM 676 C CA . ARG A 1 84 ? -23.904 7.229 35.301 1.00 87.69 84 ARG A CA 1
ATOM 677 C C . ARG A 1 84 ? -24.276 6.269 36.420 1.00 87.69 84 ARG A C 1
ATOM 679 O O . ARG A 1 84 ? -24.944 5.257 36.181 1.00 87.69 84 ARG A O 1
ATOM 686 N N . LEU A 1 85 ? -23.861 6.601 37.633 1.00 85.75 85 LEU A N 1
ATOM 687 C CA . LEU A 1 85 ? -24.164 5.823 38.827 1.00 85.75 85 LEU A CA 1
ATOM 688 C C . LEU A 1 85 ? -25.611 6.029 39.264 1.00 85.75 85 LEU A C 1
ATOM 690 O O . LEU A 1 85 ? -26.207 7.070 38.993 1.00 85.75 85 LEU A O 1
ATOM 694 N N . ASN A 1 86 ? -26.180 5.013 39.918 1.00 79.25 86 ASN A N 1
ATOM 695 C CA . ASN A 1 86 ? -27.564 5.005 40.413 1.00 79.25 86 ASN A CA 1
ATOM 696 C C . ASN A 1 86 ? -28.631 5.330 39.346 1.00 79.25 86 ASN A C 1
ATOM 698 O O . ASN A 1 86 ? -29.764 5.681 39.671 1.00 79.25 86 ASN A O 1
ATOM 702 N N . ALA A 1 87 ? -28.292 5.217 38.059 1.00 82.62 87 ALA A N 1
ATOM 703 C CA . ALA A 1 87 ? -29.237 5.438 36.978 1.00 82.62 87 ALA A CA 1
ATOM 704 C C . ALA A 1 87 ? -30.206 4.247 36.869 1.00 82.62 87 ALA A C 1
ATOM 706 O O . ALA A 1 87 ? -29.759 3.099 36.930 1.00 82.62 87 ALA A O 1
ATOM 707 N N . PRO A 1 88 ? -31.511 4.480 36.631 1.00 85.12 88 PRO A N 1
ATOM 708 C CA . PRO A 1 88 ? -32.441 3.392 36.371 1.00 85.12 88 PRO A CA 1
ATOM 709 C C . PRO A 1 88 ? -32.015 2.628 35.112 1.00 85.12 88 PRO A C 1
ATOM 711 O O . PRO A 1 88 ? -31.719 3.219 34.060 1.00 85.12 88 PRO A O 1
ATOM 714 N N . VAL A 1 89 ? -31.990 1.302 35.234 1.00 87.94 89 VAL A N 1
ATOM 715 C CA . VAL A 1 89 ? -31.604 0.379 34.167 1.00 87.94 89 VAL A CA 1
ATOM 716 C C . VAL A 1 89 ? -32.835 -0.356 33.659 1.00 87.94 89 VAL A C 1
ATOM 718 O O . VAL A 1 89 ? -33.650 -0.856 34.430 1.00 87.94 89 VAL A O 1
ATOM 721 N N . THR A 1 90 ? -32.954 -0.408 32.339 1.00 91.44 90 THR A N 1
ATOM 722 C CA . THR A 1 90 ? -33.968 -1.171 31.615 1.00 91.44 90 THR A CA 1
ATOM 723 C C . THR A 1 90 ? -33.281 -2.198 30.728 1.00 91.44 90 THR A C 1
ATOM 725 O O . THR A 1 90 ? -32.096 -2.052 30.415 1.00 91.44 90 THR A O 1
ATOM 728 N N . ASP A 1 91 ? -34.034 -3.189 30.269 1.00 93.88 91 ASP A N 1
ATOM 729 C CA . ASP A 1 91 ? -33.528 -4.209 29.354 1.00 93.88 91 ASP A CA 1
ATOM 730 C C . ASP A 1 91 ? -32.883 -3.601 28.100 1.00 93.88 91 ASP A C 1
ATOM 732 O O . ASP A 1 91 ? -33.322 -2.572 27.573 1.00 93.88 91 ASP A O 1
ATOM 736 N N . GLY A 1 92 ? -31.800 -4.230 27.647 1.00 93.06 92 GLY A N 1
ATOM 737 C CA . GLY A 1 92 ? -31.024 -3.814 26.482 1.00 93.06 92 GLY A CA 1
ATOM 738 C C . GLY A 1 92 ? -30.033 -2.675 26.739 1.00 93.06 92 GLY A C 1
ATOM 739 O O . GLY A 1 92 ? -29.354 -2.249 25.806 1.00 93.06 92 GLY A O 1
ATOM 740 N N . LYS A 1 93 ? -29.921 -2.151 27.967 1.00 94.62 93 LYS A N 1
ATOM 741 C CA . LYS A 1 93 ? -28.945 -1.096 28.291 1.00 94.62 93 LYS A CA 1
ATOM 742 C C . LYS A 1 93 ? -27.592 -1.681 28.676 1.00 94.62 93 LYS A C 1
ATOM 744 O O . LYS A 1 93 ? -27.521 -2.656 29.418 1.00 94.62 93 LYS A O 1
ATOM 749 N N . VAL A 1 94 ? -26.523 -1.040 28.208 1.00 95.69 94 VAL A N 1
ATOM 750 C CA . VAL A 1 94 ? -25.155 -1.363 28.625 1.00 95.69 94 VAL A CA 1
ATOM 751 C C . VAL A 1 94 ? -24.933 -0.845 30.045 1.00 95.69 94 VAL A C 1
ATOM 753 O O . VAL A 1 94 ? -25.240 0.310 30.361 1.00 95.69 94 VAL A O 1
ATOM 756 N N . VAL A 1 95 ? -24.419 -1.710 30.910 1.00 95.12 95 VAL A N 1
ATOM 757 C CA . VAL A 1 95 ? -24.178 -1.439 32.324 1.00 95.12 95 VAL A CA 1
ATOM 758 C C . VAL A 1 95 ? -22.760 -1.811 32.719 1.00 95.12 95 VAL A C 1
ATOM 760 O O . VAL A 1 95 ? -22.172 -2.746 32.177 1.00 95.12 95 VAL A O 1
ATOM 763 N N . LEU A 1 96 ? -22.248 -1.085 33.707 1.00 93.12 96 LEU A N 1
ATOM 764 C CA . LEU A 1 96 ? -21.099 -1.487 34.498 1.00 93.12 96 LEU A CA 1
ATOM 765 C C . LEU A 1 96 ? -21.626 -2.268 35.704 1.00 93.12 96 LEU A C 1
ATOM 767 O O . LEU A 1 96 ? -22.421 -1.739 36.484 1.00 93.12 96 LEU A O 1
ATOM 771 N N . ALA A 1 97 ? -21.202 -3.515 35.855 1.00 91.44 97 ALA A N 1
ATOM 772 C CA . ALA A 1 97 ? -21.559 -4.391 36.960 1.00 91.44 97 ALA A CA 1
ATOM 773 C C . ALA A 1 97 ? -20.314 -4.783 37.756 1.00 91.44 97 ALA A C 1
ATOM 775 O O . ALA A 1 97 ? -19.209 -4.816 37.226 1.00 91.44 97 ALA A O 1
ATOM 776 N N . PHE A 1 98 ? -20.497 -5.089 39.031 1.00 87.44 98 PHE A N 1
ATOM 777 C CA . PHE A 1 98 ? -19.484 -5.665 39.899 1.00 87.44 98 PHE A CA 1
ATOM 778 C C . PHE A 1 98 ? -19.898 -7.096 40.226 1.00 87.44 98 PHE A C 1
ATOM 780 O O . PHE A 1 98 ? -21.052 -7.316 40.587 1.00 87.44 98 PHE A O 1
ATOM 787 N N . TYR A 1 99 ? -18.990 -8.051 40.051 1.00 85.56 99 TYR A N 1
ATOM 788 C CA . TYR A 1 99 ? -19.223 -9.476 40.274 1.00 85.56 99 TYR A CA 1
ATOM 789 C C . TYR A 1 99 ? -17.913 -10.143 40.715 1.00 85.56 99 TYR A C 1
ATOM 791 O O . TYR A 1 99 ? -16.877 -9.910 40.101 1.00 85.56 99 TYR A O 1
ATOM 799 N N . GLU A 1 100 ? -17.928 -10.958 41.776 1.00 85.06 100 GLU A N 1
ATOM 800 C CA . GLU A 1 100 ? -16.744 -11.701 42.266 1.00 85.06 100 GLU A CA 1
ATOM 801 C C . GLU A 1 100 ? -15.466 -10.831 42.389 1.00 85.06 100 GLU A C 1
ATOM 803 O O . GLU A 1 100 ? -14.379 -11.210 41.951 1.00 85.06 100 GLU A O 1
ATOM 808 N N . GLY A 1 101 ? -15.595 -9.619 42.941 1.00 82.62 101 GLY A N 1
ATOM 809 C CA . GLY A 1 101 ? -14.458 -8.717 43.157 1.00 82.62 101 GLY A CA 1
ATOM 810 C C . GLY A 1 101 ? -13.974 -7.948 41.918 1.00 82.62 101 GLY A C 1
ATOM 811 O O . GLY A 1 101 ? -12.987 -7.218 42.009 1.00 82.62 101 GLY A O 1
ATOM 812 N N . ARG A 1 102 ? -14.623 -8.099 40.754 1.00 84.69 102 ARG A N 1
ATOM 813 C CA . ARG A 1 102 ? -14.212 -7.465 39.488 1.00 84.69 102 ARG A CA 1
ATOM 814 C C . ARG A 1 102 ? -15.350 -6.698 38.830 1.00 84.69 102 ARG A C 1
ATOM 816 O O . ARG A 1 102 ? -16.524 -7.018 39.009 1.00 84.69 102 ARG A O 1
ATOM 823 N N . THR A 1 103 ? -14.994 -5.689 38.042 1.00 87.62 103 THR A N 1
ATOM 824 C CA . THR A 1 103 ? -15.941 -4.958 37.202 1.00 87.62 103 THR A CA 1
ATOM 825 C C . THR A 1 103 ? -16.106 -5.635 35.844 1.00 87.62 103 THR A C 1
ATOM 827 O O . THR A 1 103 ? -15.145 -6.125 35.257 1.00 87.62 103 THR A O 1
ATOM 830 N N . TYR A 1 104 ? -17.337 -5.645 35.346 1.00 90.69 104 TYR A N 1
ATOM 831 C CA . TYR A 1 104 ? -17.723 -6.207 34.059 1.00 90.69 104 TYR A CA 1
ATOM 832 C C . TYR A 1 104 ? -18.616 -5.224 33.317 1.00 90.69 104 TYR A C 1
ATOM 834 O O . TYR A 1 104 ? -19.439 -4.537 33.924 1.00 90.69 104 TYR A O 1
ATOM 842 N N . VAL A 1 105 ? -18.486 -5.199 31.997 1.00 94.38 105 VAL A N 1
ATOM 843 C CA . VAL A 1 105 ? -19.372 -4.446 31.111 1.00 94.38 105 VAL A CA 1
ATOM 844 C C . VAL A 1 105 ? -20.250 -5.440 30.376 1.00 94.38 105 VAL A C 1
ATOM 846 O O . VAL A 1 105 ? -19.769 -6.445 29.861 1.00 94.38 105 VAL A O 1
ATOM 849 N N . GLY A 1 106 ? -21.550 -5.181 30.340 1.00 94.69 106 GLY A N 1
ATOM 850 C CA . GLY A 1 106 ? -22.480 -6.060 29.648 1.00 94.69 106 GLY A CA 1
ATOM 851 C C . GLY A 1 106 ? -23.837 -5.425 29.436 1.00 94.69 106 GLY A C 1
ATOM 852 O O . GLY A 1 106 ? -24.108 -4.317 29.895 1.00 94.69 106 GLY A O 1
ATOM 853 N N . VAL A 1 107 ? -24.708 -6.134 28.731 1.00 96.75 107 VAL A N 1
ATOM 854 C CA . VAL A 1 107 ? -26.090 -5.716 28.511 1.00 96.75 107 VAL A CA 1
ATOM 855 C C . VAL A 1 107 ? -26.970 -6.263 29.619 1.00 96.75 107 VAL A C 1
ATOM 857 O O . VAL A 1 107 ? -27.029 -7.472 29.836 1.00 96.75 107 VAL A O 1
ATOM 860 N N . TYR A 1 108 ? -27.665 -5.368 30.310 1.00 95.69 108 TYR A N 1
ATOM 861 C CA . TYR A 1 108 ? -28.679 -5.746 31.278 1.00 95.69 108 TYR A CA 1
ATOM 862 C C . TYR A 1 108 ? -29.924 -6.277 30.570 1.00 95.69 108 TYR A C 1
ATOM 864 O O . TYR A 1 108 ? -30.474 -5.591 29.706 1.00 95.69 108 TYR A O 1
ATOM 872 N N . CYS A 1 109 ? -30.394 -7.458 30.964 1.00 94.25 109 CYS A N 1
ATOM 873 C CA . CYS A 1 109 ? -31.653 -8.036 30.497 1.00 94.25 109 CYS A CA 1
ATOM 874 C C . CYS A 1 109 ? -32.349 -8.792 31.628 1.00 94.25 109 CYS A C 1
ATOM 876 O O . CYS A 1 109 ? -31.686 -9.476 32.411 1.00 94.25 109 CYS A O 1
ATOM 878 N N . LYS A 1 110 ? -33.680 -8.753 31.658 1.00 93.56 110 LYS A N 1
ATOM 879 C CA . LYS A 1 110 ? -34.490 -9.672 32.455 1.00 93.56 110 LYS A CA 1
ATOM 880 C C . LYS A 1 110 ? -34.956 -10.856 31.614 1.00 93.56 110 LYS A C 1
ATOM 882 O O . LYS A 1 110 ? -35.250 -10.717 30.427 1.00 93.56 110 LYS A O 1
ATOM 887 N N . ASP A 1 111 ? -34.997 -12.039 32.216 1.00 92.12 111 ASP A N 1
ATOM 888 C CA . ASP A 1 111 ? -35.636 -13.202 31.603 1.00 92.12 111 ASP A CA 1
ATOM 889 C C . ASP A 1 111 ? -37.161 -13.198 31.825 1.00 92.12 111 ASP A C 1
ATOM 891 O O . ASP A 1 111 ? -37.730 -12.285 32.428 1.00 92.12 111 ASP A O 1
ATOM 895 N N . LYS A 1 112 ? -37.844 -14.221 31.297 1.00 91.62 112 LYS A N 1
ATOM 896 C CA . LYS A 1 112 ? -39.307 -14.359 31.398 1.00 91.62 112 LYS A CA 1
ATOM 897 C C . LYS A 1 112 ? -39.798 -14.547 32.833 1.00 91.62 112 LYS A C 1
ATOM 899 O O . LYS A 1 112 ? -40.949 -14.227 33.112 1.00 91.62 112 LYS A O 1
ATOM 904 N N . ASP A 1 113 ? -38.932 -15.046 33.706 1.00 89.06 113 ASP A N 1
ATOM 905 C CA . ASP A 1 113 ? -39.219 -15.298 35.114 1.00 89.06 113 ASP A CA 1
ATOM 906 C C . ASP A 1 113 ? -38.866 -14.071 35.980 1.00 89.06 113 ASP A C 1
ATOM 908 O O . ASP A 1 113 ? -39.067 -14.073 37.192 1.00 89.06 113 ASP A O 1
ATOM 912 N N . GLY A 1 114 ? -38.385 -12.989 35.352 1.00 88.12 114 GLY A N 1
ATOM 913 C CA . GLY A 1 114 ? -38.035 -11.728 35.994 1.00 88.12 114 GLY A CA 1
ATOM 914 C C . GLY A 1 114 ? -36.613 -11.680 36.547 1.00 88.12 114 GLY A C 1
ATOM 915 O O . GLY A 1 114 ? -36.237 -10.655 37.123 1.00 88.12 114 GLY A O 1
ATOM 916 N N . ASN A 1 115 ? -35.809 -12.730 36.357 1.00 90.50 115 ASN A N 1
ATOM 917 C CA . ASN A 1 115 ? -34.443 -12.735 36.857 1.00 90.50 115 ASN A CA 1
ATOM 918 C C . ASN A 1 115 ? -33.548 -11.850 35.996 1.00 90.50 115 ASN A C 1
ATOM 920 O O . ASN A 1 115 ? -33.664 -11.817 34.769 1.00 90.50 115 ASN A O 1
ATOM 924 N N . ALA A 1 116 ? -32.635 -11.138 36.648 1.00 92.62 116 ALA A N 1
ATOM 925 C CA . ALA A 1 116 ? -31.772 -10.167 36.004 1.00 92.62 116 ALA A CA 1
ATOM 926 C C . ALA A 1 116 ? -30.421 -10.775 35.601 1.00 92.62 116 ALA A C 1
ATOM 928 O O . ALA A 1 116 ? -29.791 -11.526 36.346 1.00 92.62 116 ALA A O 1
ATOM 929 N N . TRP A 1 117 ? -29.954 -10.401 34.416 1.00 94.50 117 TRP A N 1
ATOM 930 C CA . TRP A 1 117 ? -28.730 -10.901 33.808 1.00 94.50 117 TRP A CA 1
ATOM 931 C C . TRP A 1 117 ? -27.887 -9.753 33.264 1.00 94.50 117 TRP A C 1
ATOM 933 O O . TRP A 1 117 ? -28.418 -8.752 32.782 1.00 94.50 117 TRP A O 1
ATOM 943 N N . VAL A 1 118 ? -26.568 -9.939 33.277 1.00 94.81 118 VAL A N 1
ATOM 944 C CA . VAL A 1 118 ? -25.609 -9.128 32.521 1.00 94.81 118 VAL A CA 1
ATOM 945 C C . VAL A 1 118 ? -25.000 -10.015 31.443 1.00 94.81 118 VAL A C 1
ATOM 947 O O . VAL A 1 118 ? -24.342 -11.022 31.723 1.00 94.81 118 VAL A O 1
ATOM 950 N N . LEU A 1 119 ? -25.291 -9.674 30.193 1.00 96.00 119 LEU A N 1
ATOM 951 C CA . LEU A 1 119 ? -24.958 -10.473 29.024 1.00 96.00 119 LEU A CA 1
ATOM 952 C C . LEU A 1 119 ? -23.770 -9.850 28.281 1.00 96.00 119 LEU A C 1
ATOM 954 O O . LEU A 1 119 ? -23.867 -8.687 27.884 1.00 96.00 119 LEU A O 1
ATOM 958 N N . PRO A 1 120 ? -22.675 -10.594 28.048 1.00 95.81 120 PRO A N 1
ATOM 959 C CA . PRO A 1 120 ? -21.638 -10.139 27.137 1.00 95.81 120 PRO A CA 1
ATOM 960 C C . PRO A 1 120 ? -22.163 -10.163 25.699 1.00 95.81 120 PRO A C 1
ATOM 962 O O . PRO A 1 120 ? -22.975 -11.017 25.329 1.00 95.81 120 PRO A O 1
ATOM 965 N N . MET A 1 121 ? -21.639 -9.267 24.872 1.00 95.81 121 MET A N 1
ATOM 966 C CA . MET A 1 121 ? -21.832 -9.267 23.422 1.00 95.81 121 MET A CA 1
ATOM 967 C C . MET A 1 121 ? -20.604 -9.891 22.753 1.00 95.81 121 MET A C 1
ATOM 969 O O . MET A 1 121 ? -19.935 -9.283 21.925 1.00 95.81 121 MET A O 1
ATOM 973 N N . ASN A 1 122 ? -20.284 -11.105 23.204 1.00 93.88 122 ASN A N 1
ATOM 974 C CA . ASN A 1 122 ? -19.265 -11.993 22.659 1.00 93.88 122 ASN A CA 1
ATOM 975 C C . ASN A 1 122 ? -19.550 -13.411 23.175 1.00 93.88 122 ASN A C 1
ATOM 977 O O . ASN A 1 122 ? -19.547 -13.666 24.383 1.00 93.88 122 ASN A O 1
ATOM 981 N N . LYS A 1 123 ? -19.781 -14.366 22.266 1.00 91.31 123 LYS A N 1
ATOM 982 C CA . LYS A 1 123 ? -20.160 -15.753 22.615 1.00 91.31 123 LYS A CA 1
ATOM 983 C C . LYS A 1 123 ? -19.114 -16.505 23.446 1.00 91.31 123 LYS A C 1
ATOM 985 O O . LYS A 1 123 ? -19.453 -17.525 24.041 1.00 91.31 123 LYS A O 1
ATOM 990 N N . ARG A 1 124 ? -17.859 -16.043 23.471 1.00 94.00 124 ARG A N 1
ATOM 991 C CA . ARG A 1 124 ? -16.771 -16.657 24.253 1.00 94.00 124 ARG A CA 1
ATOM 992 C C . ARG A 1 124 ? -16.891 -16.384 25.753 1.00 94.00 124 ARG A C 1
ATOM 994 O O . ARG A 1 124 ? -16.286 -17.100 26.545 1.00 94.00 124 ARG A O 1
ATOM 1001 N N . TYR A 1 125 ? -17.671 -15.376 26.137 1.00 92.19 125 TYR A N 1
ATOM 1002 C CA . TYR A 1 125 ? -17.785 -14.915 27.514 1.00 92.19 125 TYR A CA 1
ATOM 1003 C C . TYR A 1 125 ? -19.026 -15.480 28.205 1.00 92.19 125 TYR A C 1
ATOM 1005 O O . TYR A 1 125 ? -20.075 -15.720 27.600 1.00 92.19 125 TYR A O 1
ATOM 1013 N N . ARG A 1 126 ? -18.905 -15.699 29.516 1.00 91.12 126 ARG A N 1
ATOM 1014 C CA . ARG A 1 126 ? -19.983 -16.234 30.348 1.00 91.12 126 ARG A CA 1
ATOM 1015 C C . ARG A 1 126 ? -20.991 -15.136 30.697 1.00 91.12 126 ARG A C 1
ATOM 1017 O O . ARG A 1 126 ? -20.617 -14.024 31.046 1.00 91.12 126 ARG A O 1
ATOM 1024 N N . LYS A 1 127 ? -22.278 -15.486 30.668 1.00 93.25 127 LYS A N 1
ATOM 1025 C CA . LYS A 1 127 ? -23.380 -14.641 31.152 1.00 93.25 127 LYS A CA 1
ATOM 1026 C C . LYS A 1 127 ? -23.363 -14.568 32.680 1.00 93.25 127 LYS A C 1
ATOM 1028 O O . LYS A 1 127 ? -23.217 -15.604 33.333 1.00 93.25 127 LYS A O 1
ATOM 1033 N N . ILE A 1 128 ? -23.552 -13.377 33.234 1.00 91.31 128 ILE A N 1
ATOM 1034 C CA . ILE A 1 128 ? -23.549 -13.143 34.680 1.00 91.31 128 ILE A CA 1
ATOM 1035 C C . ILE A 1 128 ? -24.994 -13.073 35.166 1.00 91.31 128 ILE A C 1
ATOM 1037 O O . ILE A 1 128 ? -25.808 -12.325 34.626 1.00 91.31 128 ILE A O 1
ATOM 1041 N N . TYR A 1 129 ? -25.304 -13.876 36.178 1.00 91.25 129 TYR A N 1
ATOM 1042 C CA . TYR A 1 129 ? -26.594 -13.866 36.858 1.00 91.25 129 TYR A CA 1
ATOM 1043 C C . TYR A 1 129 ? -26.545 -12.868 38.014 1.00 91.25 129 TYR A C 1
ATOM 1045 O O . TYR A 1 129 ? -25.622 -12.944 38.826 1.00 91.25 129 TYR A O 1
ATOM 1053 N N . LEU A 1 130 ? -27.503 -11.943 38.079 1.00 85.56 130 LEU A N 1
ATOM 1054 C CA . LEU A 1 130 ? -27.621 -10.986 39.176 1.00 85.56 130 LEU A CA 1
ATOM 1055 C C . LEU A 1 130 ? -28.572 -11.569 40.227 1.00 85.56 130 LEU A C 1
ATOM 1057 O O . LEU A 1 130 ? -29.789 -11.551 40.046 1.00 85.56 130 LEU A O 1
ATOM 1061 N N . ASN A 1 131 ? -28.012 -12.104 41.308 1.00 79.19 131 ASN A N 1
ATOM 1062 C CA . ASN A 1 131 ? -28.754 -12.552 42.483 1.00 79.19 131 ASN A CA 1
ATOM 1063 C C . ASN A 1 131 ? -28.163 -11.945 43.749 1.00 79.19 131 ASN A C 1
ATOM 1065 O O . ASN A 1 131 ? -26.962 -11.719 43.809 1.00 79.19 131 ASN A O 1
ATOM 1069 N N . ASP A 1 132 ? -28.998 -11.759 44.768 1.00 67.81 132 ASP A N 1
ATOM 1070 C CA . ASP A 1 132 ? -28.587 -11.124 46.024 1.00 67.81 132 ASP A CA 1
ATOM 1071 C C . ASP A 1 132 ? -27.548 -11.951 46.814 1.00 67.81 132 ASP A C 1
ATOM 1073 O O . ASP A 1 132 ? -26.788 -11.392 47.600 1.00 67.81 132 ASP A O 1
ATOM 1077 N N . ASP A 1 133 ? -27.470 -13.271 46.585 1.00 64.88 133 ASP A N 1
ATOM 1078 C CA . ASP A 1 133 ? -26.540 -14.167 47.298 1.00 64.88 133 ASP A CA 1
ATOM 1079 C C . ASP A 1 133 ? -25.097 -14.109 46.783 1.00 64.88 133 ASP A C 1
ATOM 1081 O O . ASP A 1 133 ? -24.164 -14.507 47.482 1.00 64.88 133 ASP A O 1
ATOM 1085 N N . LYS A 1 134 ? -24.896 -13.690 45.531 1.00 62.28 134 LYS A N 1
ATOM 1086 C CA . LYS A 1 134 ? -23.559 -13.454 44.977 1.00 62.28 134 LYS A CA 1
ATOM 1087 C C . LYS A 1 134 ? -23.365 -11.952 44.996 1.00 62.28 134 LYS A C 1
ATOM 1089 O O . LYS A 1 134 ? -24.317 -11.227 44.765 1.00 62.28 134 LYS A O 1
ATOM 1094 N N . GLU A 1 135 ? -22.161 -11.458 45.253 1.00 73.62 135 GLU A N 1
ATOM 1095 C CA . GLU A 1 135 ? -21.858 -10.016 45.284 1.00 73.62 135 GLU A CA 1
ATOM 1096 C C . GLU A 1 135 ? -21.918 -9.378 43.874 1.00 73.62 135 GLU A C 1
ATOM 1098 O O . GLU A 1 135 ? -20.955 -8.798 43.375 1.00 73.62 135 GLU A O 1
ATOM 1103 N N . ALA A 1 136 ? -23.052 -9.548 43.200 1.00 80.56 136 ALA A N 1
ATOM 1104 C CA . ALA A 1 136 ? -23.362 -9.250 41.823 1.00 80.56 136 ALA A CA 1
ATOM 1105 C C . ALA A 1 136 ? -24.289 -8.033 41.808 1.00 80.56 136 ALA A C 1
ATOM 1107 O O . ALA A 1 136 ? -25.489 -8.150 42.047 1.00 80.56 136 ALA A O 1
ATOM 1108 N N . LYS A 1 137 ? -23.750 -6.844 41.542 1.00 87.50 137 LYS A N 1
ATOM 1109 C CA . LYS A 1 137 ? -24.538 -5.604 41.554 1.00 87.50 137 LYS A CA 1
ATOM 1110 C C . LYS A 1 137 ? -24.253 -4.734 40.349 1.00 87.50 137 LYS A C 1
ATOM 1112 O O . LYS A 1 137 ? -23.137 -4.696 39.838 1.00 87.50 137 LYS A O 1
ATOM 1117 N N . ILE A 1 138 ? -25.258 -3.983 39.921 1.00 89.25 138 ILE A N 1
ATOM 1118 C CA . ILE A 1 138 ? -25.067 -2.939 38.918 1.00 89.25 138 ILE A CA 1
ATOM 1119 C C . ILE A 1 138 ? -24.456 -1.723 39.607 1.00 89.25 138 ILE A C 1
ATOM 1121 O O . ILE A 1 138 ? -24.981 -1.233 40.602 1.00 89.25 138 ILE A O 1
ATOM 1125 N N . VAL A 1 139 ? -23.348 -1.242 39.059 1.00 89.12 139 VAL A N 1
ATOM 1126 C CA . VAL A 1 139 ? -22.661 -0.029 39.506 1.00 89.12 139 VAL A CA 1
ATOM 1127 C C . VAL A 1 139 ? -23.271 1.191 38.818 1.00 89.12 139 VAL A C 1
ATOM 1129 O O . VAL A 1 139 ? -23.595 2.182 39.467 1.00 89.12 139 VAL A O 1
ATOM 1132 N N . GLY A 1 140 ? -23.488 1.113 37.503 1.00 89.00 140 GLY A N 1
ATOM 1133 C CA . GLY A 1 140 ? -24.056 2.222 36.742 1.00 89.00 140 GLY A CA 1
ATOM 1134 C C . GLY A 1 140 ? -24.437 1.865 35.312 1.00 89.00 140 GLY A C 1
ATOM 1135 O O . GLY A 1 140 ? -24.128 0.786 34.808 1.00 89.00 140 GLY A O 1
ATOM 1136 N N . ARG A 1 141 ? -25.112 2.803 34.645 1.00 93.50 141 ARG A N 1
ATOM 1137 C CA . ARG A 1 141 ? -25.522 2.687 33.240 1.00 93.50 141 ARG A CA 1
ATOM 1138 C C . ARG A 1 141 ? -24.554 3.450 32.349 1.00 93.50 141 ARG A C 1
ATOM 1140 O O . ARG A 1 141 ? -24.381 4.652 32.546 1.00 93.50 141 ARG A O 1
ATOM 1147 N N . VAL A 1 142 ? -23.996 2.791 31.340 1.00 92.50 142 VAL A N 1
ATOM 1148 C CA . VAL A 1 142 ? -23.125 3.441 30.350 1.00 92.50 142 VAL A CA 1
ATOM 1149 C C . VAL A 1 142 ? -23.951 4.427 29.517 1.00 92.50 142 VAL A C 1
ATOM 1151 O O . VAL A 1 142 ? -25.045 4.092 29.055 1.00 92.50 142 VAL A O 1
ATOM 1154 N N . GLN A 1 143 ? -23.470 5.665 29.390 1.00 91.62 143 GLN A N 1
ATOM 1155 C CA . GLN A 1 143 ? -24.141 6.742 28.652 1.00 91.62 143 GLN A CA 1
ATOM 1156 C C . GLN A 1 143 ? -23.343 7.226 27.445 1.00 91.62 143 GLN A C 1
ATOM 1158 O O . GLN A 1 143 ? -23.952 7.606 26.449 1.00 91.62 143 GLN A O 1
ATOM 1163 N N . GLU A 1 144 ? -22.016 7.204 27.534 1.00 90.12 144 GLU A N 1
ATOM 1164 C CA . GLU A 1 144 ? -21.125 7.702 26.489 1.00 90.12 144 GLU A CA 1
ATOM 1165 C C . GLU A 1 144 ? -20.043 6.661 26.199 1.00 90.12 144 GLU A C 1
ATOM 1167 O O . GLU A 1 144 ? -19.571 5.972 27.109 1.00 90.12 144 GLU A O 1
ATOM 1172 N N . LEU A 1 145 ? -19.691 6.562 24.918 1.00 90.69 145 LEU A N 1
ATOM 1173 C CA . LEU A 1 145 ? -18.604 5.755 24.378 1.00 90.69 145 LEU A CA 1
ATOM 1174 C C . LEU A 1 145 ? -17.727 6.696 23.549 1.00 90.69 145 LEU A C 1
ATOM 1176 O O . LEU A 1 145 ? -18.188 7.257 22.554 1.00 90.69 145 LEU A O 1
ATOM 1180 N N . GLU A 1 146 ? -16.485 6.873 23.970 1.00 87.25 146 GLU A N 1
ATOM 1181 C CA . GLU A 1 146 ? -15.463 7.650 23.287 1.00 87.25 146 GLU A CA 1
ATOM 1182 C C . GLU A 1 146 ? -14.381 6.690 22.791 1.00 87.25 146 GLU A C 1
ATOM 1184 O O . GLU A 1 146 ? -13.693 6.033 23.572 1.00 87.25 146 GLU A O 1
ATOM 1189 N N . ARG A 1 147 ? -14.203 6.626 21.473 1.00 82.50 147 ARG A N 1
ATOM 1190 C CA . ARG A 1 147 ? -13.051 5.955 20.878 1.00 82.50 147 ARG A CA 1
ATOM 1191 C C . ARG A 1 147 ? -11.955 6.987 20.685 1.00 82.50 147 ARG A C 1
ATOM 1193 O O . ARG A 1 147 ? -12.085 7.855 19.821 1.00 82.50 147 ARG A O 1
ATOM 1200 N N . ARG A 1 148 ? -10.906 6.920 21.503 1.00 68.38 148 ARG A N 1
ATOM 1201 C CA . ARG A 1 148 ? -9.744 7.795 21.331 1.00 68.38 148 ARG A CA 1
ATOM 1202 C C . ARG A 1 148 ? -8.906 7.303 20.151 1.00 68.38 148 ARG A C 1
ATOM 1204 O O . ARG A 1 148 ? -8.724 6.105 19.989 1.00 68.38 148 ARG A O 1
ATOM 1211 N N . GLU A 1 149 ? -8.518 8.272 19.325 1.00 55.56 149 GLU A N 1
ATOM 1212 C CA . GLU A 1 149 ? -7.620 8.237 18.162 1.00 55.56 149 GLU A CA 1
ATOM 1213 C C . GLU A 1 149 ? -7.583 6.934 17.339 1.00 55.56 149 GLU A C 1
ATOM 1215 O O . GLU A 1 149 ? -6.966 5.936 17.699 1.00 55.56 149 GLU A O 1
ATOM 1220 N N . VAL A 1 150 ? -8.217 6.961 16.161 1.00 59.44 150 VAL A N 1
ATOM 1221 C CA . VAL A 1 150 ? -8.068 5.903 15.150 1.00 59.44 150 VAL A CA 1
ATOM 1222 C C . VAL A 1 150 ? -6.731 6.115 14.437 1.00 59.44 150 VAL A C 1
ATOM 1224 O O . VAL A 1 150 ? -6.684 6.641 13.325 1.00 59.44 150 VAL A O 1
ATOM 1227 N N . GLU A 1 151 ? -5.632 5.753 15.091 1.00 62.00 151 GLU A N 1
ATOM 1228 C CA . GLU A 1 151 ? -4.323 5.740 14.446 1.00 62.00 151 GLU A CA 1
ATOM 1229 C C . GLU A 1 151 ? -4.179 4.479 13.591 1.00 62.00 151 GLU A C 1
ATOM 1231 O O . GLU A 1 151 ? -4.347 3.348 14.051 1.00 62.00 151 GLU A O 1
ATOM 1236 N N . VAL A 1 152 ? -3.863 4.673 12.314 1.00 68.69 152 VAL A N 1
ATOM 1237 C CA . VAL A 1 152 ? -3.403 3.588 11.449 1.00 68.69 152 VAL A CA 1
ATOM 1238 C C . VAL A 1 152 ? -1.883 3.584 11.511 1.00 68.69 152 VAL A C 1
ATOM 1240 O O . VAL A 1 152 ? -1.257 4.612 11.255 1.00 68.69 152 VAL A O 1
ATOM 1243 N N . ASP A 1 153 ? -1.289 2.431 11.824 1.00 74.19 153 ASP A N 1
ATOM 1244 C CA . ASP A 1 153 ? 0.167 2.272 11.854 1.00 74.19 153 ASP A CA 1
ATOM 1245 C C . ASP A 1 153 ? 0.784 2.752 10.529 1.00 74.19 153 ASP A C 1
ATOM 1247 O O . ASP A 1 153 ? 0.438 2.274 9.442 1.00 74.19 153 ASP A O 1
ATOM 1251 N N . ALA A 1 154 ? 1.734 3.684 10.622 1.00 78.50 154 ALA A N 1
ATOM 1252 C CA . ALA A 1 154 ? 2.435 4.252 9.477 1.00 78.50 154 ALA A CA 1
ATOM 1253 C C . ALA A 1 154 ? 3.079 3.183 8.570 1.00 78.50 154 ALA A C 1
ATOM 1255 O O . ALA A 1 154 ? 3.187 3.384 7.362 1.00 78.50 154 ALA A O 1
ATOM 1256 N N . HIS A 1 155 ? 3.461 2.023 9.109 1.00 73.38 155 HIS A N 1
ATOM 1257 C CA . HIS A 1 155 ? 4.014 0.904 8.343 1.00 73.38 155 HIS A CA 1
ATOM 1258 C C . HIS A 1 155 ? 2.970 0.273 7.422 1.00 73.38 155 HIS A C 1
ATOM 1260 O O . HIS A 1 155 ? 3.305 -0.171 6.323 1.00 73.38 155 HIS A O 1
ATOM 1266 N N . VAL A 1 156 ? 1.702 0.233 7.843 1.00 80.06 156 VAL A N 1
ATOM 1267 C CA . VAL A 1 156 ? 0.590 -0.212 6.992 1.00 80.06 156 VAL A CA 1
ATOM 1268 C C . VAL A 1 156 ? 0.402 0.782 5.852 1.00 80.06 156 VAL A C 1
ATOM 1270 O O . VAL A 1 156 ? 0.348 0.367 4.697 1.00 80.06 156 VAL A O 1
ATOM 1273 N N . CYS A 1 157 ? 0.396 2.082 6.156 1.00 82.50 157 CYS A N 1
ATOM 1274 C CA . CYS A 1 157 ? 0.301 3.135 5.145 1.00 82.50 157 CYS A CA 1
ATOM 1275 C C . CYS A 1 157 ? 1.444 3.049 4.123 1.00 82.50 157 CYS A C 1
ATOM 1277 O O . CYS A 1 157 ? 1.188 3.024 2.923 1.00 82.50 157 CYS A O 1
ATOM 1279 N N . ASN A 1 158 ? 2.692 2.925 4.584 1.00 89.38 158 ASN A N 1
ATOM 1280 C CA . ASN A 1 158 ? 3.862 2.823 3.710 1.00 89.38 158 ASN A CA 1
ATOM 1281 C C . ASN A 1 158 ? 3.804 1.584 2.810 1.00 89.38 158 ASN A C 1
ATOM 1283 O O . ASN A 1 158 ? 4.058 1.685 1.616 1.00 89.38 158 ASN A O 1
ATOM 1287 N N . ARG A 1 159 ? 3.388 0.431 3.345 1.00 90.06 159 ARG A N 1
ATOM 1288 C CA . ARG A 1 159 ? 3.221 -0.793 2.548 1.00 90.06 159 ARG A CA 1
ATOM 1289 C C . ARG A 1 159 ? 2.167 -0.631 1.452 1.00 90.06 159 ARG A C 1
ATOM 1291 O O . ARG A 1 159 ? 2.400 -1.045 0.323 1.00 90.06 159 ARG A O 1
ATOM 1298 N N . LEU A 1 160 ? 1.024 -0.024 1.777 1.00 87.19 160 LEU A N 1
ATOM 1299 C CA . LEU A 1 160 ? -0.043 0.229 0.805 1.00 87.19 160 LEU A CA 1
ATOM 1300 C C . LEU A 1 160 ? 0.411 1.209 -0.284 1.00 87.19 160 LEU A C 1
ATOM 1302 O O . LEU A 1 160 ? 0.086 1.028 -1.456 1.00 87.19 160 LEU A O 1
ATOM 1306 N N . ILE A 1 161 ? 1.201 2.220 0.087 1.00 89.56 161 ILE A N 1
ATOM 1307 C CA . ILE A 1 161 ? 1.833 3.136 -0.867 1.00 89.56 161 ILE A CA 1
ATOM 1308 C C . ILE A 1 161 ? 2.807 2.373 -1.777 1.00 89.56 161 ILE A C 1
ATOM 1310 O O . ILE A 1 161 ? 2.737 2.534 -2.994 1.00 89.56 161 ILE A O 1
ATOM 1314 N N . ASP A 1 162 ? 3.667 1.514 -1.224 1.00 86.38 162 ASP A N 1
ATOM 1315 C CA . ASP A 1 162 ? 4.614 0.702 -1.999 1.00 86.38 162 ASP A CA 1
ATOM 1316 C C . ASP A 1 162 ? 3.900 -0.237 -2.984 1.00 86.38 162 ASP A C 1
ATOM 1318 O O . ASP A 1 162 ? 4.338 -0.411 -4.124 1.00 86.38 162 ASP A O 1
ATOM 1322 N N . GLU A 1 163 ? 2.792 -0.847 -2.562 1.00 84.00 163 GLU A N 1
ATOM 1323 C CA . GLU A 1 163 ? 1.944 -1.678 -3.418 1.00 84.00 163 GLU A CA 1
ATOM 1324 C C . GLU A 1 163 ? 1.352 -0.856 -4.568 1.00 84.00 163 GLU A C 1
ATOM 1326 O O . GLU A 1 163 ? 1.535 -1.225 -5.729 1.00 84.00 163 GLU A O 1
ATOM 1331 N N . ALA A 1 164 ? 0.746 0.297 -4.276 1.00 82.31 164 ALA A N 1
ATOM 1332 C CA . ALA A 1 164 ? 0.201 1.192 -5.295 1.00 82.31 164 ALA A CA 1
ATOM 1333 C C . ALA A 1 164 ? 1.278 1.689 -6.278 1.00 82.31 164 ALA A C 1
ATOM 1335 O O . ALA A 1 164 ? 1.052 1.735 -7.489 1.00 82.31 164 ALA A O 1
ATOM 1336 N N . MET A 1 165 ? 2.481 2.008 -5.787 1.00 81.00 165 MET A N 1
ATOM 1337 C CA . MET A 1 165 ? 3.611 2.386 -6.639 1.00 81.00 165 MET A CA 1
ATOM 1338 C C . MET A 1 165 ? 4.035 1.249 -7.574 1.00 81.00 165 MET A C 1
ATOM 1340 O O . MET A 1 165 ? 4.318 1.506 -8.744 1.00 81.00 165 MET A O 1
ATOM 1344 N N . LYS A 1 166 ? 4.043 -0.005 -7.105 1.00 77.00 166 LYS A N 1
ATOM 1345 C CA . LYS A 1 166 ? 4.316 -1.170 -7.965 1.00 77.00 166 LYS A CA 1
ATOM 1346 C C . LYS A 1 166 ? 3.251 -1.352 -9.037 1.00 77.00 166 LYS A C 1
ATOM 1348 O O . LYS A 1 166 ? 3.584 -1.739 -10.151 1.00 77.00 166 LYS A O 1
ATOM 1353 N N . GLU A 1 167 ? 1.987 -1.077 -8.728 1.00 74.94 167 GLU A N 1
ATOM 1354 C CA . GLU A 1 167 ? 0.910 -1.164 -9.716 1.00 74.94 167 GLU A CA 1
ATOM 1355 C C . GLU A 1 167 ? 1.042 -0.118 -10.821 1.00 74.94 167 GLU A C 1
ATOM 1357 O O . GLU A 1 167 ? 0.860 -0.451 -11.989 1.00 74.94 167 GLU A O 1
ATOM 1362 N N . LEU A 1 168 ? 1.431 1.110 -10.467 1.00 73.00 168 LEU A N 1
ATOM 1363 C CA . LEU A 1 168 ? 1.746 2.165 -11.435 1.00 73.00 168 LEU A CA 1
ATOM 1364 C C . LEU A 1 168 ? 2.985 1.842 -12.282 1.00 73.00 168 LEU A C 1
ATOM 1366 O O . LEU A 1 168 ? 3.085 2.295 -13.418 1.00 73.00 168 LEU A O 1
ATOM 1370 N N . GLN A 1 169 ? 3.926 1.071 -11.735 1.00 65.75 169 GLN A N 1
ATOM 1371 C CA . GLN A 1 169 ? 5.139 0.630 -12.429 1.00 65.75 169 GLN A CA 1
ATOM 1372 C C . GLN A 1 169 ? 4.943 -0.636 -13.273 1.00 65.75 169 GLN A C 1
ATOM 1374 O O . GLN A 1 169 ? 5.898 -1.060 -13.926 1.00 65.75 169 GLN A O 1
ATOM 1379 N N . LYS A 1 170 ? 3.749 -1.252 -13.291 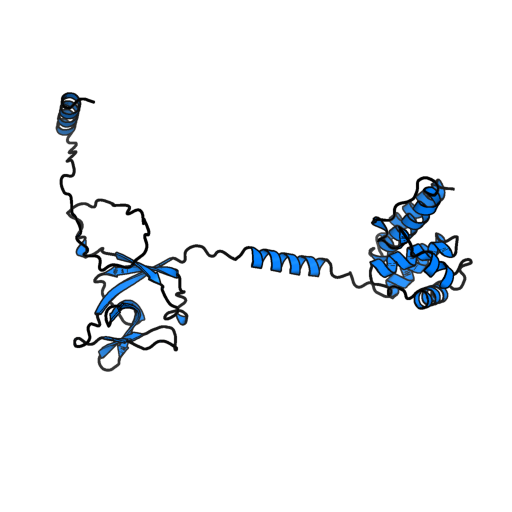1.00 59.66 170 LYS A N 1
ATOM 1380 C CA . LYS A 1 170 ? 3.486 -2.389 -14.184 1.00 59.66 170 LYS A CA 1
ATOM 1381 C C . LYS A 1 170 ? 3.722 -1.926 -15.631 1.00 59.66 170 LYS A C 1
ATOM 1383 O O . LYS A 1 170 ? 3.113 -0.937 -16.047 1.00 59.66 170 LYS A O 1
ATOM 1388 N N . PRO A 1 171 ? 4.604 -2.596 -16.393 1.00 60.25 171 PRO A N 1
ATOM 1389 C CA . PRO A 1 171 ? 4.940 -2.167 -17.741 1.00 60.25 171 PRO A CA 1
ATOM 1390 C C . PRO A 1 171 ? 3.673 -2.139 -18.596 1.00 60.25 171 PRO A C 1
ATOM 1392 O O . PRO A 1 171 ? 2.878 -3.083 -18.593 1.00 60.25 171 PRO A O 1
ATOM 1395 N N . LYS A 1 172 ? 3.470 -1.029 -19.314 1.00 67.81 172 LYS A N 1
ATOM 1396 C CA . LYS A 1 172 ? 2.385 -0.892 -20.291 1.00 67.81 172 LYS A CA 1
ATOM 1397 C C . LYS A 1 172 ? 2.509 -2.060 -21.269 1.00 67.81 172 LYS A C 1
ATOM 1399 O O . LYS A 1 172 ? 3.548 -2.211 -21.903 1.00 67.81 172 LYS A O 1
ATOM 1404 N N . VAL A 1 173 ? 1.476 -2.898 -21.378 1.00 73.56 173 VAL A N 1
ATOM 1405 C CA . VAL A 1 173 ? 1.484 -4.019 -22.328 1.00 73.56 173 VAL A CA 1
ATOM 1406 C C . VAL A 1 173 ? 1.519 -3.436 -23.736 1.00 73.56 173 VAL A C 1
ATOM 1408 O O . VAL A 1 173 ? 0.553 -2.821 -24.185 1.00 73.56 173 VAL A O 1
ATOM 1411 N N . ILE A 1 174 ? 2.650 -3.596 -24.419 1.00 82.50 174 ILE A N 1
ATOM 1412 C CA . ILE A 1 174 ? 2.834 -3.101 -25.782 1.00 82.50 174 ILE A CA 1
ATOM 1413 C C . ILE A 1 174 ? 2.388 -4.191 -26.753 1.00 82.50 174 ILE A C 1
ATOM 1415 O O . ILE A 1 174 ? 2.948 -5.287 -26.788 1.00 82.50 174 ILE A O 1
ATOM 1419 N N . GLU A 1 175 ? 1.363 -3.899 -27.550 1.00 84.81 175 GLU A N 1
ATOM 1420 C CA . GLU A 1 175 ? 0.853 -4.835 -28.549 1.00 84.81 175 GLU A CA 1
ATOM 1421 C C . GLU A 1 175 ? 1.907 -5.140 -29.622 1.00 84.81 175 GLU A C 1
ATOM 1423 O O . GLU A 1 175 ? 2.599 -4.242 -30.104 1.00 84.81 175 GLU A O 1
ATOM 1428 N N . GLN A 1 176 ? 1.983 -6.395 -30.080 1.00 85.62 176 GLN A N 1
ATOM 1429 C CA . GLN A 1 176 ? 2.979 -6.813 -31.080 1.00 85.62 176 GLN A CA 1
ATOM 1430 C C . GLN A 1 176 ? 2.884 -6.019 -32.392 1.00 85.62 176 GLN A C 1
ATOM 1432 O O . GLN A 1 176 ? 3.905 -5.735 -33.011 1.00 85.62 176 GLN A O 1
ATOM 1437 N N . ILE A 1 177 ? 1.679 -5.593 -32.782 1.00 85.25 177 ILE A N 1
ATOM 1438 C CA . ILE A 1 177 ? 1.461 -4.740 -33.960 1.00 85.25 177 ILE A CA 1
ATOM 1439 C C . ILE A 1 177 ? 2.178 -3.389 -33.797 1.00 85.25 177 ILE A C 1
ATOM 1441 O O . ILE A 1 177 ? 2.763 -2.878 -34.752 1.00 85.25 177 ILE A O 1
ATOM 1445 N N . HIS A 1 178 ? 2.157 -2.817 -32.590 1.00 87.88 178 HIS A N 1
ATOM 1446 C CA . HIS A 1 178 ? 2.839 -1.556 -32.288 1.00 87.88 178 HIS A CA 1
ATOM 1447 C C . HIS A 1 178 ? 4.359 -1.721 -32.289 1.00 87.88 178 HIS A C 1
ATOM 1449 O O . HIS A 1 178 ? 5.077 -0.865 -32.799 1.00 87.88 178 HIS A O 1
ATOM 1455 N N . VAL A 1 179 ? 4.852 -2.862 -31.802 1.00 90.62 179 VAL A N 1
ATOM 1456 C CA . VAL A 1 179 ? 6.279 -3.213 -31.853 1.00 90.62 179 VAL A CA 1
ATOM 1457 C C . VAL A 1 179 ? 6.772 -3.307 -33.298 1.00 90.62 179 VAL A C 1
ATOM 1459 O O . VAL A 1 179 ? 7.780 -2.687 -33.637 1.00 90.62 179 VAL A O 1
ATOM 1462 N N . SER A 1 180 ? 6.052 -4.034 -34.159 1.00 90.75 180 SER A N 1
ATOM 1463 C CA . SER A 1 180 ? 6.355 -4.125 -35.593 1.00 90.75 180 SER A CA 1
ATOM 1464 C C . SER A 1 180 ? 6.376 -2.743 -36.243 1.00 90.75 180 SER A C 1
ATOM 1466 O O . SER A 1 180 ? 7.328 -2.397 -36.939 1.00 90.75 180 SER A O 1
ATOM 1468 N N . TRP A 1 181 ? 5.374 -1.908 -35.956 1.00 90.56 181 TRP A N 1
ATOM 1469 C CA . TRP A 1 181 ? 5.331 -0.533 -36.449 1.00 90.56 181 TRP A CA 1
ATOM 1470 C C . TRP A 1 181 ? 6.548 0.292 -35.993 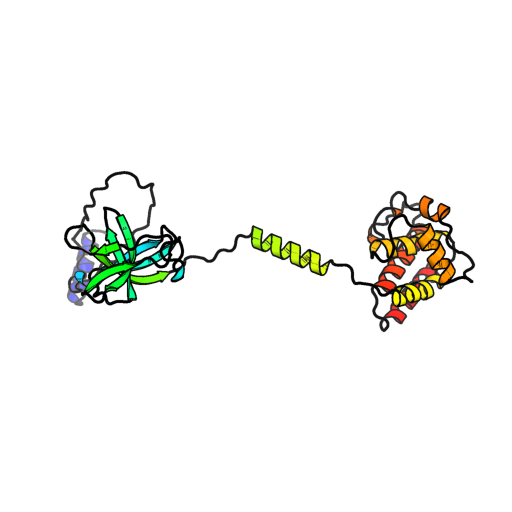1.00 90.56 181 TRP A C 1
ATOM 1472 O O . TRP A 1 181 ? 7.177 0.941 -36.828 1.00 90.56 181 TRP A O 1
ATOM 1482 N N . ALA A 1 182 ? 6.938 0.229 -34.716 1.00 91.12 182 ALA A N 1
ATOM 1483 C CA . ALA A 1 182 ? 8.092 0.963 -34.195 1.00 91.12 182 ALA A CA 1
ATOM 1484 C C . ALA A 1 182 ? 9.407 0.531 -34.873 1.00 91.12 182 ALA A C 1
ATOM 1486 O O . ALA A 1 182 ? 10.225 1.381 -35.231 1.00 91.12 182 ALA A O 1
ATOM 1487 N N . ILE A 1 183 ? 9.577 -0.774 -35.128 1.00 93.62 183 ILE A N 1
ATOM 1488 C CA . ILE A 1 183 ? 10.724 -1.320 -35.875 1.00 93.62 183 ILE A CA 1
ATOM 1489 C C . ILE A 1 183 ? 10.767 -0.747 -37.301 1.00 93.62 183 ILE A C 1
ATOM 1491 O O . ILE A 1 183 ? 11.824 -0.306 -37.757 1.00 93.62 183 ILE A O 1
ATOM 1495 N N . GLN A 1 184 ? 9.622 -0.685 -37.990 1.00 90.94 184 GLN A N 1
ATOM 1496 C CA . GLN A 1 184 ? 9.536 -0.102 -39.335 1.00 90.94 184 GLN A CA 1
ATOM 1497 C C . GLN A 1 184 ? 9.907 1.382 -39.363 1.00 90.94 184 GLN A C 1
ATOM 1499 O O . GLN A 1 184 ? 10.498 1.837 -40.340 1.00 90.94 184 GLN A O 1
ATOM 1504 N N . GLN A 1 185 ? 9.573 2.141 -38.315 1.00 89.62 185 GLN A N 1
ATOM 1505 C CA . GLN A 1 185 ? 9.925 3.561 -38.234 1.00 89.62 185 GLN A CA 1
ATOM 1506 C C . GLN A 1 185 ? 11.425 3.757 -37.981 1.00 89.62 185 GLN A C 1
ATOM 1508 O O . GLN A 1 185 ? 12.082 4.545 -38.670 1.00 89.62 185 GLN A O 1
ATOM 1513 N N . ILE A 1 186 ? 11.986 3.024 -37.012 1.00 91.62 186 ILE A N 1
ATOM 1514 C CA . ILE A 1 186 ? 13.369 3.230 -36.566 1.00 91.62 186 ILE A CA 1
ATOM 1515 C C . ILE A 1 186 ? 14.403 2.715 -37.577 1.00 91.62 186 ILE A C 1
ATOM 1517 O O . ILE A 1 186 ? 15.514 3.240 -37.604 1.00 91.62 186 ILE A O 1
ATOM 1521 N N . GLN A 1 187 ? 14.056 1.748 -38.442 1.00 90.94 187 GLN A N 1
ATOM 1522 C CA . GLN A 1 187 ? 15.009 1.148 -39.392 1.00 90.94 187 GLN A CA 1
ATOM 1523 C C . GLN A 1 187 ? 15.730 2.197 -40.252 1.00 90.94 187 GLN A C 1
ATOM 1525 O O . GLN A 1 187 ? 16.909 2.060 -40.544 1.00 90.94 187 GLN A O 1
ATOM 1530 N N . SER A 1 188 ? 15.037 3.279 -40.624 1.00 88.19 188 SER A N 1
ATOM 1531 C CA . SER A 1 188 ? 15.578 4.321 -41.506 1.00 88.19 188 SER A CA 1
ATOM 1532 C C . SER A 1 188 ? 16.748 5.085 -40.878 1.00 88.19 188 SER A C 1
ATOM 1534 O O . SER A 1 188 ? 17.599 5.616 -41.591 1.00 88.19 188 SER A O 1
ATOM 1536 N N . ALA A 1 189 ? 16.816 5.107 -39.545 1.00 88.12 189 ALA A N 1
ATOM 1537 C CA . ALA A 1 189 ? 17.917 5.682 -38.789 1.00 88.12 189 ALA A CA 1
ATOM 1538 C C . ALA A 1 189 ? 19.101 4.711 -38.642 1.00 88.12 189 ALA A C 1
ATOM 1540 O O . ALA A 1 189 ? 20.159 5.120 -38.173 1.00 88.12 189 ALA A O 1
ATOM 1541 N N . ILE A 1 190 ? 18.960 3.436 -39.020 1.00 91.12 190 ILE A N 1
ATOM 1542 C CA . ILE A 1 190 ? 19.960 2.402 -38.756 1.00 91.12 190 ILE A CA 1
ATOM 1543 C C . ILE A 1 190 ? 20.894 2.233 -39.947 1.00 91.12 190 ILE A C 1
ATOM 1545 O O . ILE A 1 190 ? 20.574 1.631 -40.963 1.00 91.12 190 ILE A O 1
ATOM 1549 N N . THR A 1 191 ? 22.115 2.740 -39.801 1.00 88.50 191 THR A N 1
ATOM 1550 C CA . THR A 1 191 ? 23.122 2.702 -40.874 1.00 88.50 191 THR A CA 1
ATOM 1551 C C . THR A 1 191 ? 24.172 1.610 -40.687 1.00 88.50 191 THR A C 1
ATOM 1553 O O . TH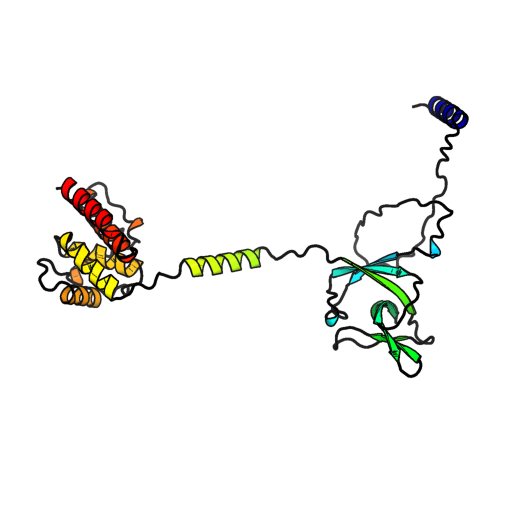R A 1 191 ? 24.923 1.314 -41.611 1.00 88.50 191 THR A O 1
ATOM 1556 N N . THR A 1 192 ? 24.239 0.991 -39.506 1.00 89.25 192 THR A N 1
ATOM 1557 C CA . THR A 1 192 ? 25.187 -0.088 -39.204 1.00 89.25 192 THR A CA 1
ATOM 1558 C C . THR A 1 192 ? 24.496 -1.217 -38.452 1.00 89.25 192 THR A C 1
ATOM 1560 O O . THR A 1 192 ? 23.554 -0.989 -37.697 1.00 89.25 192 THR A O 1
ATOM 1563 N N . ASN A 1 193 ? 24.987 -2.446 -38.621 1.00 90.06 193 ASN A N 1
ATOM 1564 C CA . ASN A 1 193 ? 24.425 -3.627 -37.959 1.00 90.06 193 ASN A CA 1
ATOM 1565 C C . ASN A 1 193 ? 24.460 -3.509 -36.425 1.00 90.06 193 ASN A C 1
ATOM 1567 O O . ASN A 1 193 ? 23.560 -3.985 -35.743 1.00 90.06 193 ASN A O 1
ATOM 1571 N N . ARG A 1 194 ? 25.482 -2.838 -35.882 1.00 91.00 194 ARG A N 1
ATOM 1572 C CA . ARG A 1 194 ? 25.681 -2.662 -34.440 1.00 91.00 194 ARG A CA 1
ATOM 1573 C C . ARG A 1 194 ? 24.640 -1.752 -33.794 1.00 91.00 194 ARG A C 1
ATOM 1575 O O . ARG A 1 194 ? 24.318 -1.956 -32.631 1.00 91.00 194 ARG A O 1
ATOM 1582 N N . TRP A 1 195 ? 24.083 -0.781 -34.519 1.00 92.81 195 TRP A N 1
ATOM 1583 C CA . TRP A 1 195 ? 23.075 0.142 -33.976 1.00 92.81 195 TRP A CA 1
ATOM 1584 C C . TRP A 1 195 ? 21.763 -0.550 -33.593 1.00 92.81 195 TRP A C 1
ATOM 1586 O O . TRP A 1 195 ? 21.058 -0.072 -32.704 1.00 92.81 195 TRP A O 1
ATOM 1596 N N . TRP A 1 196 ? 21.479 -1.725 -34.162 1.00 94.81 196 TRP A N 1
ATOM 1597 C CA . TRP A 1 196 ? 20.371 -2.570 -33.712 1.00 94.81 196 TRP A CA 1
ATOM 1598 C C . TRP A 1 196 ? 20.481 -2.985 -32.242 1.00 94.81 196 TRP A C 1
ATOM 1600 O O . TRP A 1 196 ? 19.461 -3.274 -31.620 1.00 94.81 196 TRP A O 1
ATOM 1610 N N . PHE A 1 197 ? 21.678 -2.945 -31.650 1.00 94.62 197 PHE A N 1
ATOM 1611 C CA . PHE A 1 197 ? 21.858 -3.175 -30.220 1.00 94.62 197 PHE A CA 1
ATOM 1612 C C . PHE A 1 197 ? 21.073 -2.172 -29.364 1.00 94.62 197 PHE A C 1
ATOM 1614 O O . PHE A 1 197 ? 20.471 -2.552 -28.362 1.00 94.62 197 PHE A O 1
ATOM 1621 N N . SER A 1 198 ? 21.006 -0.905 -29.780 1.00 94.25 198 SER A N 1
ATOM 1622 C CA . SER A 1 198 ? 20.211 0.111 -29.083 1.00 94.25 198 SER A CA 1
ATOM 1623 C C . SER A 1 198 ? 18.719 -0.193 -29.106 1.00 94.25 198 SER A C 1
ATOM 1625 O O . SER A 1 198 ? 18.036 -0.002 -28.100 1.00 94.25 198 SER A O 1
ATOM 1627 N N . VAL A 1 199 ? 18.223 -0.706 -30.234 1.00 94.94 199 VAL A N 1
ATOM 1628 C CA . VAL A 1 199 ? 16.825 -1.131 -30.391 1.00 94.94 199 VAL A CA 1
ATOM 1629 C C . VAL A 1 199 ? 16.539 -2.341 -29.504 1.00 94.94 199 VAL A C 1
ATOM 1631 O O . VAL A 1 199 ? 15.568 -2.328 -28.751 1.00 94.94 199 VAL A O 1
ATOM 1634 N N . TYR A 1 200 ? 17.420 -3.345 -29.518 1.00 95.88 200 TYR A N 1
ATOM 1635 C CA . TYR A 1 200 ? 17.329 -4.508 -28.635 1.00 95.88 200 TYR A CA 1
ATOM 1636 C C . TYR A 1 200 ? 17.260 -4.093 -27.157 1.00 95.88 200 TYR A C 1
ATOM 1638 O O . TYR A 1 200 ? 16.347 -4.504 -26.443 1.00 95.88 200 TYR A O 1
ATOM 1646 N N . LYS A 1 201 ? 18.165 -3.219 -26.693 1.00 94.38 201 LYS A N 1
ATOM 1647 C CA . LYS A 1 201 ? 18.179 -2.775 -25.289 1.00 94.38 201 LYS A CA 1
ATOM 1648 C C . LYS A 1 201 ? 16.929 -1.991 -24.908 1.00 94.38 201 LYS A C 1
ATOM 1650 O O . LYS A 1 201 ? 16.451 -2.163 -23.791 1.00 94.38 201 LYS A O 1
ATOM 1655 N N . ALA A 1 202 ? 16.377 -1.185 -25.814 1.00 92.81 202 ALA A N 1
ATOM 1656 C CA . ALA A 1 202 ? 15.103 -0.503 -25.594 1.00 92.81 202 ALA A CA 1
ATOM 1657 C C . ALA A 1 202 ? 13.950 -1.503 -25.414 1.00 92.81 202 ALA A C 1
ATOM 1659 O O . ALA A 1 202 ? 13.165 -1.374 -24.477 1.00 92.81 202 ALA A O 1
ATOM 1660 N N . MET A 1 203 ? 13.887 -2.535 -26.261 1.00 93.19 203 MET A N 1
ATOM 1661 C CA . MET A 1 203 ? 12.857 -3.575 -26.182 1.00 93.19 203 MET A CA 1
ATOM 1662 C C . MET A 1 203 ? 12.981 -4.435 -24.920 1.00 93.19 203 MET A C 1
ATOM 1664 O O . MET A 1 203 ? 11.965 -4.768 -24.320 1.00 93.19 203 MET A O 1
ATOM 1668 N N . VAL A 1 204 ? 14.203 -4.758 -24.484 1.00 92.25 204 VAL A N 1
ATOM 1669 C CA . VAL A 1 204 ? 14.440 -5.467 -23.214 1.00 92.25 204 VAL A CA 1
ATOM 1670 C C . VAL A 1 204 ? 14.076 -4.592 -22.014 1.00 92.25 204 VAL A C 1
ATOM 1672 O O . VAL A 1 204 ? 13.486 -5.082 -21.058 1.00 92.25 204 VAL A O 1
ATOM 1675 N N . GLN A 1 205 ? 14.394 -3.293 -22.054 1.00 90.50 205 GLN A N 1
ATOM 1676 C CA . GLN A 1 205 ? 14.081 -2.360 -20.966 1.00 90.50 205 GLN A CA 1
ATOM 1677 C C . GLN A 1 205 ? 12.569 -2.184 -20.758 1.00 90.50 205 GLN A C 1
ATOM 1679 O O . GLN A 1 205 ? 12.140 -1.996 -19.626 1.00 90.50 205 GLN A O 1
ATOM 1684 N N . LEU A 1 206 ? 11.782 -2.247 -21.834 1.00 88.44 206 LEU A N 1
ATOM 1685 C CA . LEU A 1 206 ? 10.317 -2.183 -21.793 1.00 88.44 206 LEU A CA 1
ATOM 1686 C C . LEU A 1 206 ? 9.654 -3.568 -21.713 1.00 88.44 206 LEU A C 1
ATOM 1688 O O . LEU A 1 206 ? 8.451 -3.677 -21.926 1.00 88.44 206 LEU A O 1
ATOM 1692 N N . GLU A 1 207 ? 10.432 -4.624 -21.450 1.00 88.56 207 GLU A N 1
ATOM 1693 C CA . GLU A 1 207 ? 9.962 -6.014 -21.330 1.00 88.56 207 GLU A CA 1
ATOM 1694 C C . GLU A 1 207 ? 9.193 -6.540 -22.562 1.00 88.56 207 GLU A C 1
ATOM 1696 O O . GLU A 1 207 ? 8.437 -7.507 -22.494 1.00 88.56 207 GLU A O 1
ATOM 1701 N N . VAL A 1 208 ? 9.422 -5.935 -23.730 1.00 89.69 208 VAL A N 1
ATOM 1702 C CA . VAL A 1 208 ? 8.855 -6.357 -25.023 1.00 89.69 208 VAL A CA 1
ATOM 1703 C C . VAL A 1 208 ? 9.600 -7.565 -25.591 1.00 89.69 208 VAL A C 1
ATOM 1705 O O . VAL A 1 208 ? 9.040 -8.355 -26.357 1.00 89.69 208 VAL A O 1
ATOM 1708 N N . HIS A 1 209 ? 10.882 -7.690 -25.248 1.00 92.00 209 HIS A N 1
ATOM 1709 C CA . HIS A 1 209 ? 11.755 -8.768 -25.692 1.00 92.00 209 HIS A CA 1
ATOM 1710 C C . HIS A 1 209 ? 12.519 -9.367 -24.515 1.00 92.00 209 HIS A C 1
ATOM 1712 O O . HIS A 1 209 ? 12.844 -8.673 -23.551 1.00 92.00 209 HIS A O 1
ATOM 1718 N N . THR A 1 210 ? 12.819 -10.659 -24.596 1.00 91.31 210 THR A N 1
ATOM 1719 C CA . THR A 1 210 ? 13.513 -11.382 -23.531 1.00 91.31 210 THR A CA 1
ATOM 1720 C C . THR A 1 210 ? 14.989 -10.995 -23.485 1.00 91.31 210 THR A C 1
ATOM 1722 O O . THR A 1 210 ? 15.667 -10.912 -24.510 1.00 91.31 210 THR A O 1
ATOM 1725 N N . LYS A 1 211 ? 15.503 -10.753 -22.276 1.00 90.50 211 LYS A N 1
ATOM 1726 C CA . LYS A 1 211 ? 16.926 -10.489 -22.061 1.00 90.50 211 LYS A CA 1
ATOM 1727 C C . LYS A 1 211 ? 17.764 -11.703 -22.494 1.00 90.50 211 LYS A C 1
ATOM 1729 O O . LYS A 1 211 ? 17.389 -12.837 -22.228 1.00 90.50 211 LYS A O 1
ATOM 1734 N N . ASP A 1 212 ? 18.897 -11.430 -23.130 1.00 91.25 212 ASP A N 1
ATOM 1735 C CA . ASP A 1 212 ? 19.896 -12.380 -23.641 1.00 91.25 212 ASP A CA 1
ATOM 1736 C C . ASP A 1 212 ? 19.431 -13.223 -24.852 1.00 91.25 212 ASP A C 1
ATOM 1738 O O . ASP A 1 212 ? 20.207 -14.007 -25.398 1.00 91.25 212 ASP A O 1
ATOM 1742 N N . ASP A 1 213 ? 18.209 -13.005 -25.356 1.00 93.50 213 ASP A N 1
ATOM 1743 C CA . ASP A 1 213 ? 17.692 -13.628 -26.583 1.00 93.50 213 ASP A CA 1
ATOM 1744 C C . ASP A 1 213 ? 18.061 -12.814 -27.841 1.00 93.50 213 ASP A C 1
ATOM 1746 O O . ASP A 1 213 ? 17.224 -12.178 -28.489 1.00 93.50 213 ASP A O 1
ATOM 1750 N N . TYR A 1 214 ? 19.349 -12.793 -28.189 1.00 93.38 214 TYR A N 1
ATOM 1751 C CA . TYR A 1 214 ? 19.832 -12.070 -29.376 1.00 93.38 214 TYR A CA 1
ATOM 1752 C C . TYR A 1 214 ? 19.406 -12.736 -30.692 1.00 93.38 214 TYR A C 1
ATOM 1754 O O . TYR A 1 214 ? 19.204 -12.050 -31.693 1.00 93.38 214 TYR A O 1
ATOM 1762 N N . GLU A 1 215 ? 19.263 -14.063 -30.702 1.00 93.94 215 GLU A N 1
ATOM 1763 C CA . GLU A 1 215 ? 18.856 -14.821 -31.887 1.00 93.94 215 GLU A CA 1
ATOM 1764 C C . GLU A 1 215 ? 17.388 -14.559 -32.232 1.00 93.94 215 GLU A C 1
ATOM 1766 O O . GLU A 1 215 ? 17.087 -14.193 -33.372 1.00 93.94 215 GLU A O 1
ATOM 1771 N N . GLY A 1 216 ? 16.493 -14.626 -31.241 1.00 93.75 216 GLY A N 1
ATOM 1772 C CA . GLY A 1 216 ? 15.085 -14.287 -31.420 1.00 93.75 216 GLY A CA 1
ATOM 1773 C C . GLY A 1 216 ? 14.879 -12.820 -31.795 1.00 93.75 216 GLY A C 1
ATOM 1774 O O . GLY A 1 216 ? 14.016 -12.510 -32.622 1.00 93.75 216 GLY A O 1
ATOM 1775 N N . PHE A 1 217 ? 15.707 -11.909 -31.268 1.00 95.94 217 PHE A N 1
ATOM 1776 C CA . PHE A 1 217 ? 15.708 -10.514 -31.711 1.00 95.94 217 PHE A CA 1
ATOM 1777 C C . PHE A 1 217 ? 16.116 -10.388 -33.185 1.00 95.94 217 PHE A C 1
ATOM 1779 O O . PHE A 1 217 ? 15.392 -9.772 -33.967 1.00 95.94 217 PHE A O 1
ATOM 1786 N N . SER A 1 218 ? 17.239 -10.988 -33.591 1.00 94.69 218 SER A N 1
ATOM 1787 C CA . SER A 1 218 ? 17.703 -10.925 -34.980 1.00 94.69 218 SER A CA 1
ATOM 1788 C C . SER A 1 218 ? 16.687 -11.509 -35.956 1.00 94.69 218 SER A C 1
ATOM 1790 O O . SER A 1 218 ? 16.452 -10.919 -37.009 1.00 94.69 218 SER A O 1
ATOM 1792 N N . GLU A 1 219 ? 16.051 -12.626 -35.606 1.00 94.88 219 GLU A N 1
ATOM 1793 C CA . GLU A 1 219 ? 15.037 -13.251 -36.453 1.00 94.88 219 GLU A CA 1
ATOM 1794 C C . GLU A 1 219 ? 13.779 -12.390 -36.582 1.00 94.88 219 GLU A C 1
ATOM 1796 O O . GLU A 1 219 ? 13.245 -12.213 -37.679 1.00 94.88 219 GLU A O 1
ATOM 1801 N N . ARG A 1 220 ? 13.353 -11.755 -35.484 1.00 94.62 220 ARG A N 1
ATOM 1802 C CA . ARG A 1 220 ? 12.286 -10.753 -35.524 1.00 94.62 220 ARG A CA 1
ATOM 1803 C C . ARG A 1 220 ? 12.640 -9.629 -36.498 1.00 94.62 220 ARG A C 1
ATOM 1805 O O . ARG A 1 220 ? 11.835 -9.334 -37.372 1.00 94.62 220 ARG A O 1
ATOM 1812 N N . ILE A 1 221 ? 13.830 -9.033 -36.399 1.00 95.38 221 ILE A N 1
ATOM 1813 C CA . ILE A 1 221 ? 14.233 -7.941 -37.300 1.00 95.38 221 ILE A CA 1
ATOM 1814 C C . ILE A 1 221 ? 14.276 -8.400 -38.763 1.00 95.38 221 ILE A C 1
ATOM 1816 O O . ILE A 1 221 ? 13.784 -7.676 -39.622 1.00 95.38 221 ILE A O 1
ATOM 1820 N N . ARG A 1 222 ? 14.780 -9.604 -39.065 1.00 94.81 222 ARG A N 1
ATOM 1821 C CA . ARG A 1 222 ? 14.770 -10.147 -40.438 1.00 94.81 222 ARG A CA 1
ATOM 1822 C C . ARG A 1 222 ? 13.363 -10.314 -41.001 1.00 94.81 222 ARG A C 1
ATOM 1824 O O . ARG A 1 222 ? 13.160 -10.073 -42.184 1.00 94.81 222 ARG A O 1
ATOM 1831 N N . ARG A 1 223 ? 12.402 -10.717 -40.168 1.00 93.56 223 ARG A N 1
ATOM 1832 C CA . ARG A 1 223 ? 11.002 -10.856 -40.581 1.00 93.56 223 ARG A CA 1
ATOM 1833 C C . ARG A 1 223 ? 10.338 -9.506 -40.833 1.00 93.56 223 ARG A C 1
ATOM 1835 O O . ARG A 1 223 ? 9.579 -9.379 -41.786 1.00 93.56 223 ARG A O 1
ATOM 1842 N N . GLU A 1 224 ? 10.588 -8.523 -39.970 1.00 92.56 224 GLU A N 1
ATOM 1843 C CA . GLU A 1 224 ? 9.968 -7.203 -40.098 1.00 92.56 224 GLU A CA 1
ATOM 1844 C C . GLU A 1 224 ? 10.609 -6.395 -41.240 1.00 92.56 224 GLU A C 1
ATOM 1846 O O . GLU A 1 224 ? 9.901 -5.817 -42.057 1.00 92.56 224 GLU A O 1
ATOM 1851 N N . VAL A 1 225 ? 11.940 -6.366 -41.342 1.00 93.00 225 VAL A N 1
ATOM 1852 C CA . VAL A 1 225 ? 12.679 -5.525 -42.302 1.00 93.00 225 VAL A CA 1
ATOM 1853 C C . VAL A 1 225 ? 13.680 -6.343 -43.137 1.00 93.00 225 VAL A C 1
ATOM 1855 O O . VAL A 1 225 ? 14.891 -6.130 -43.042 1.00 93.00 225 VAL A O 1
ATOM 1858 N N . PRO A 1 226 ? 13.206 -7.284 -43.978 1.00 91.31 226 PRO A N 1
ATOM 1859 C CA . PRO A 1 226 ? 14.069 -8.223 -44.704 1.00 91.31 226 PRO A CA 1
ATOM 1860 C C . PRO A 1 226 ? 15.035 -7.539 -45.680 1.00 91.31 226 PRO A C 1
ATOM 1862 O O . PRO A 1 226 ? 16.167 -7.991 -45.842 1.00 91.31 226 PRO A O 1
ATOM 1865 N N . ASP A 1 227 ? 14.619 -6.424 -46.284 1.00 90.88 227 ASP A N 1
ATOM 1866 C CA . ASP A 1 227 ? 15.394 -5.705 -47.303 1.00 90.88 227 ASP A CA 1
ATOM 1867 C C . ASP A 1 227 ? 16.423 -4.721 -46.713 1.00 90.88 227 ASP A C 1
ATOM 1869 O O . ASP A 1 227 ? 17.107 -3.996 -47.442 1.00 90.88 227 ASP A O 1
ATOM 1873 N N . HIS A 1 228 ? 16.551 -4.659 -45.383 1.00 91.38 228 HIS A N 1
ATOM 1874 C CA . HIS A 1 228 ? 17.466 -3.727 -44.737 1.00 91.38 228 HIS A CA 1
ATOM 1875 C C . HIS A 1 228 ? 18.931 -4.117 -44.987 1.00 91.38 228 HIS A C 1
ATOM 1877 O O . HIS A 1 228 ? 19.379 -5.208 -44.642 1.00 91.38 228 HIS A O 1
ATOM 1883 N N . LYS A 1 229 ? 19.735 -3.187 -45.517 1.00 90.38 229 LYS A N 1
ATOM 1884 C CA . LYS A 1 229 ? 21.144 -3.432 -45.894 1.00 90.38 229 LYS A CA 1
ATOM 1885 C C . LYS A 1 229 ? 22.022 -3.952 -44.745 1.00 90.38 229 LYS A C 1
ATOM 1887 O O . LYS A 1 229 ? 22.985 -4.680 -44.974 1.00 90.38 229 LYS A O 1
ATOM 1892 N N . HIS A 1 230 ? 21.722 -3.542 -43.515 1.00 91.88 230 HIS A N 1
ATOM 1893 C CA . HIS A 1 230 ? 22.519 -3.844 -42.327 1.00 91.88 230 HIS A CA 1
ATOM 1894 C C . HIS A 1 230 ? 21.681 -4.595 -41.293 1.00 91.88 230 HIS A C 1
ATOM 1896 O O . HIS A 1 230 ? 21.225 -3.994 -40.324 1.00 91.88 230 HIS A O 1
ATOM 1902 N N . LEU A 1 231 ? 21.427 -5.883 -41.519 1.00 92.56 231 LEU A N 1
ATOM 1903 C CA . LEU A 1 231 ? 20.699 -6.735 -40.572 1.00 92.56 231 LEU A CA 1
ATOM 1904 C C . LEU A 1 231 ? 21.542 -7.046 -39.317 1.00 92.56 231 LEU A C 1
ATOM 1906 O O . LEU A 1 231 ? 22.775 -7.083 -39.398 1.00 92.56 231 LEU A O 1
ATOM 1910 N N . PRO A 1 232 ? 20.904 -7.261 -38.152 1.00 93.56 232 PRO A N 1
ATOM 1911 C CA . PRO A 1 232 ? 21.597 -7.565 -36.905 1.00 93.56 232 PRO A CA 1
ATOM 1912 C C . PRO A 1 232 ? 22.220 -8.964 -36.903 1.00 93.56 232 PRO A C 1
ATOM 1914 O O . PRO A 1 232 ? 21.576 -9.956 -37.258 1.00 93.56 232 PRO A O 1
ATOM 1917 N N . ASP A 1 233 ? 23.453 -9.042 -36.407 1.00 93.00 233 ASP A N 1
ATOM 1918 C CA . ASP A 1 233 ? 24.171 -10.293 -36.168 1.00 93.00 233 ASP A CA 1
ATOM 1919 C C . ASP A 1 233 ? 24.184 -10.622 -34.658 1.00 93.00 233 ASP A C 1
ATOM 1921 O O . ASP A 1 233 ? 24.676 -9.800 -33.878 1.00 93.00 233 ASP A O 1
ATOM 1925 N N . PRO A 1 234 ? 23.670 -11.789 -34.219 1.00 92.00 234 PRO A N 1
ATOM 1926 C CA . PRO A 1 234 ? 23.563 -12.124 -32.794 1.00 92.00 234 PRO A CA 1
ATOM 1927 C C . PRO A 1 234 ? 24.901 -12.110 -32.040 1.00 92.00 234 PRO A C 1
ATOM 1929 O O . PRO A 1 234 ? 24.963 -11.713 -30.873 1.00 92.00 234 PRO A O 1
ATOM 1932 N N . ILE A 1 235 ? 25.991 -12.512 -32.701 1.00 91.19 235 ILE A N 1
ATOM 1933 C CA . ILE A 1 235 ? 27.319 -12.582 -32.084 1.00 91.19 235 ILE A CA 1
ATOM 1934 C C . ILE A 1 235 ? 27.848 -11.164 -31.862 1.00 91.19 235 ILE A C 1
ATOM 1936 O O . ILE A 1 235 ? 28.345 -10.846 -30.783 1.00 91.19 235 ILE A O 1
ATOM 1940 N N . GLU A 1 236 ? 27.697 -10.279 -32.844 1.00 90.19 236 GLU A N 1
ATOM 1941 C CA . GLU A 1 236 ? 28.077 -8.873 -32.699 1.00 90.19 236 GLU A CA 1
ATOM 1942 C C . GLU A 1 236 ? 27.241 -8.136 -31.648 1.00 90.19 236 GLU A C 1
ATOM 1944 O O . GLU A 1 236 ? 27.790 -7.314 -30.912 1.00 90.19 236 GLU A O 1
ATOM 1949 N N . LEU A 1 237 ? 25.944 -8.440 -31.536 1.00 91.56 237 LEU A N 1
ATOM 1950 C CA . LEU A 1 237 ? 25.080 -7.851 -30.510 1.00 91.56 237 LEU A CA 1
ATOM 1951 C C . LEU A 1 237 ? 25.494 -8.273 -29.096 1.00 91.56 237 LEU A C 1
ATOM 1953 O O . LEU A 1 237 ? 25.615 -7.417 -28.222 1.00 91.56 237 LEU A O 1
ATOM 1957 N N . SER A 1 238 ? 25.768 -9.560 -28.873 1.00 90.56 238 SER A N 1
ATOM 1958 C CA . SER A 1 238 ? 26.184 -10.047 -27.547 1.00 90.56 238 SER A CA 1
ATOM 1959 C C . SER A 1 238 ? 27.508 -9.429 -27.077 1.00 90.56 238 SER A C 1
ATOM 1961 O O . SER A 1 238 ? 27.664 -9.101 -25.903 1.00 90.56 238 SER A O 1
ATOM 1963 N N . ARG A 1 239 ? 28.447 -9.161 -27.997 1.00 89.94 239 ARG A N 1
ATOM 1964 C CA . ARG A 1 239 ? 29.724 -8.483 -27.696 1.00 89.94 239 ARG A CA 1
ATOM 1965 C C . ARG A 1 239 ? 29.566 -7.033 -27.235 1.00 89.94 239 ARG A C 1
ATOM 1967 O O . ARG A 1 239 ? 30.485 -6.501 -26.614 1.00 89.94 239 ARG A O 1
ATOM 1974 N N . LEU A 1 240 ? 28.457 -6.377 -27.578 1.00 87.88 240 LEU A N 1
ATOM 1975 C CA . LEU A 1 240 ? 28.193 -4.984 -27.213 1.00 87.88 240 LEU A CA 1
ATOM 1976 C C . LEU A 1 240 ? 27.603 -4.838 -25.805 1.00 87.88 240 LEU A C 1
ATOM 1978 O O . LEU A 1 240 ? 27.666 -3.740 -25.256 1.00 87.88 240 LEU A O 1
ATOM 1982 N N . ASP A 1 241 ? 27.088 -5.912 -25.197 1.00 86.88 241 ASP A N 1
ATOM 1983 C CA . ASP A 1 241 ? 26.424 -5.876 -23.885 1.00 86.88 241 ASP A CA 1
ATOM 1984 C C . ASP A 1 241 ? 27.412 -5.863 -22.709 1.00 86.88 241 ASP A C 1
ATOM 1986 O O . ASP A 1 241 ? 27.420 -6.719 -21.827 1.00 86.88 241 ASP A O 1
ATOM 1990 N N . ILE A 1 242 ? 28.297 -4.871 -22.710 1.00 85.94 242 ILE A N 1
ATOM 1991 C CA . ILE A 1 242 ? 29.355 -4.699 -21.717 1.00 85.94 242 ILE A CA 1
ATOM 1992 C C . ILE A 1 242 ? 29.389 -3.258 -21.206 1.00 85.94 242 ILE A C 1
ATOM 1994 O O . ILE A 1 242 ? 28.937 -2.323 -21.870 1.00 85.94 242 ILE A O 1
ATOM 1998 N N . LEU A 1 243 ? 29.965 -3.053 -20.018 1.00 85.94 243 LEU A N 1
ATOM 1999 C CA . LEU A 1 243 ? 30.210 -1.724 -19.439 1.00 85.94 243 LEU A CA 1
ATOM 2000 C C . LEU A 1 243 ? 28.943 -0.845 -19.436 1.00 85.94 243 LEU A C 1
ATOM 2002 O O . LEU A 1 243 ? 27.912 -1.243 -18.893 1.00 85.94 243 LEU A O 1
ATOM 2006 N N . SER A 1 244 ? 29.002 0.349 -20.027 1.00 84.06 244 SER A N 1
ATOM 2007 C CA . SER A 1 2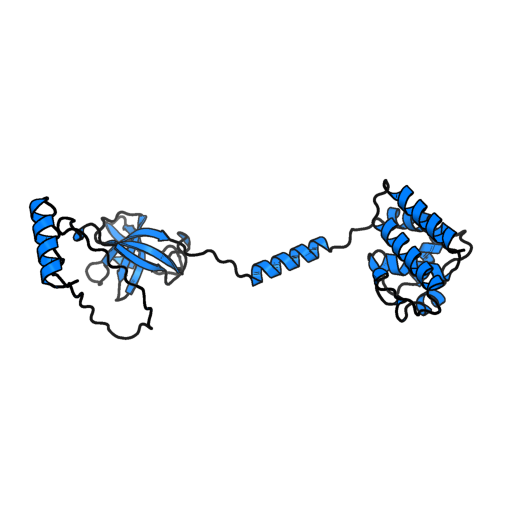44 ? 27.900 1.311 -20.060 1.00 84.06 244 SER A CA 1
ATOM 2008 C C . SER A 1 244 ? 26.672 0.786 -20.799 1.00 84.06 244 SER A C 1
ATOM 2010 O O . SER A 1 244 ? 25.559 1.079 -20.375 1.00 84.06 244 SER A O 1
ATOM 2012 N N . PHE A 1 245 ? 26.858 -0.052 -21.821 1.00 86.31 245 PHE A N 1
ATOM 2013 C CA . PHE A 1 245 ? 25.774 -0.653 -22.596 1.00 86.31 245 PHE A CA 1
ATOM 2014 C C . PHE A 1 245 ? 25.008 -1.752 -21.846 1.00 86.31 245 PHE A C 1
ATOM 2016 O O . PHE A 1 245 ? 23.868 -2.046 -22.201 1.00 86.31 245 PHE A O 1
ATOM 2023 N N . SER A 1 246 ? 25.568 -2.285 -20.753 1.00 85.50 246 SER A N 1
ATOM 2024 C CA . SER A 1 246 ? 24.851 -3.215 -19.867 1.00 85.50 246 SER A CA 1
ATOM 2025 C C . SER A 1 246 ? 23.740 -2.536 -19.054 1.00 85.50 246 SER A C 1
ATOM 2027 O O . SER A 1 246 ? 22.735 -3.167 -18.723 1.00 85.50 246 SER A O 1
ATOM 2029 N N . LYS A 1 247 ? 23.888 -1.232 -18.784 1.00 88.31 247 LYS A N 1
ATOM 2030 C CA . LYS A 1 247 ? 22.963 -0.411 -17.989 1.00 88.31 247 LYS A CA 1
ATOM 2031 C C . LYS A 1 247 ? 21.695 -0.047 -18.796 1.00 88.31 247 LYS A C 1
ATOM 2033 O O . LYS A 1 247 ? 21.702 -0.163 -20.021 1.00 88.31 247 LYS A O 1
ATOM 2038 N N . PRO A 1 248 ? 20.625 0.460 -18.150 1.00 87.69 248 PRO A N 1
ATOM 2039 C CA . PRO A 1 248 ? 19.506 1.107 -18.847 1.00 87.69 248 PRO A CA 1
ATOM 2040 C C . PRO A 1 248 ? 19.964 2.292 -19.709 1.00 87.69 248 PRO A C 1
ATOM 2042 O O . PRO A 1 248 ? 20.880 3.016 -19.306 1.00 87.69 248 PRO A O 1
ATOM 2045 N N . ILE A 1 249 ? 19.292 2.539 -20.841 1.00 88.81 249 ILE A N 1
ATOM 2046 C CA . ILE A 1 249 ? 19.726 3.512 -21.869 1.00 88.81 249 ILE A CA 1
ATOM 2047 C C . ILE A 1 249 ? 19.896 4.930 -21.300 1.00 88.81 249 ILE A C 1
ATOM 2049 O O . ILE A 1 249 ? 20.833 5.648 -21.652 1.00 88.81 249 ILE A O 1
ATOM 2053 N N . ALA A 1 250 ? 19.052 5.337 -20.348 1.00 86.06 250 ALA A N 1
ATOM 2054 C CA . ALA A 1 250 ? 19.167 6.641 -19.687 1.00 86.06 250 ALA A CA 1
ATOM 2055 C C . ALA A 1 250 ? 20.532 6.839 -18.991 1.00 86.06 250 ALA A C 1
ATOM 2057 O O . ALA A 1 250 ? 21.083 7.944 -18.995 1.00 86.06 250 ALA A O 1
ATOM 2058 N N . LYS A 1 251 ? 21.099 5.751 -18.453 1.00 86.62 251 LYS A N 1
ATOM 2059 C CA . LYS A 1 251 ? 22.365 5.714 -17.705 1.00 86.62 251 LYS A CA 1
ATOM 2060 C C . LYS A 1 251 ? 23.585 5.437 -18.587 1.00 86.62 251 LYS A C 1
ATOM 2062 O O . LYS A 1 251 ? 24.676 5.245 -18.057 1.00 86.62 251 LYS A O 1
ATOM 2067 N N . TRP A 1 252 ? 23.415 5.392 -19.908 1.00 87.81 252 TRP A N 1
ATOM 2068 C CA . TRP A 1 252 ? 24.529 5.257 -20.837 1.00 87.81 252 TRP A CA 1
ATOM 2069 C C . TRP A 1 252 ? 25.392 6.520 -20.796 1.00 87.81 252 TRP A C 1
ATOM 2071 O O . TRP A 1 252 ? 24.915 7.624 -21.092 1.00 87.81 252 TRP A O 1
ATOM 2081 N N . ASP A 1 253 ? 26.658 6.325 -20.432 1.00 82.12 253 ASP A N 1
ATOM 2082 C CA . ASP A 1 253 ? 27.718 7.316 -20.286 1.00 82.12 253 ASP A CA 1
ATOM 2083 C C . ASP A 1 253 ? 28.930 6.974 -21.173 1.00 82.12 253 ASP A C 1
ATOM 2085 O O . ASP A 1 253 ? 29.432 5.852 -21.154 1.00 82.12 253 ASP A O 1
ATOM 2089 N N . ALA A 1 254 ? 29.404 7.941 -21.965 1.00 73.62 254 ALA A N 1
ATOM 2090 C CA . ALA A 1 254 ? 30.530 7.744 -22.878 1.00 73.62 254 ALA A CA 1
ATOM 2091 C C . ALA A 1 254 ? 31.863 8.180 -22.247 1.00 73.62 254 ALA A C 1
ATOM 2093 O O . ALA A 1 254 ? 31.919 9.259 -21.651 1.00 73.62 254 ALA A O 1
ATOM 2094 N N . PRO A 1 255 ? 32.974 7.464 -22.496 1.00 67.19 255 PRO A N 1
ATOM 2095 C CA . PRO A 1 255 ? 34.309 8.041 -22.380 1.00 67.19 255 PRO A CA 1
ATOM 2096 C C . PRO A 1 255 ? 34.458 9.237 -23.337 1.00 67.19 255 PRO A C 1
ATOM 2098 O O . PRO A 1 255 ? 33.982 9.186 -24.474 1.00 67.19 255 PRO A O 1
ATOM 2101 N N . ILE A 1 256 ? 35.159 10.295 -22.909 1.00 61.59 256 ILE A N 1
ATOM 2102 C CA . ILE A 1 256 ? 35.293 11.579 -23.638 1.00 61.59 256 ILE A CA 1
ATOM 2103 C C . ILE A 1 256 ? 35.739 11.384 -25.103 1.00 61.59 256 ILE A C 1
ATOM 2105 O O . ILE A 1 256 ? 35.280 12.085 -26.000 1.00 61.59 256 ILE A O 1
ATOM 2109 N N . THR A 1 257 ? 36.583 10.388 -25.375 1.00 61.47 257 THR A N 1
ATOM 2110 C CA . THR A 1 257 ? 37.155 10.104 -26.702 1.00 61.47 257 THR A CA 1
ATOM 2111 C C . THR A 1 257 ? 36.189 9.462 -27.703 1.00 61.47 257 THR A C 1
ATOM 2113 O O . THR A 1 257 ? 36.434 9.532 -28.904 1.00 61.47 257 THR A O 1
ATOM 2116 N N . GLN A 1 258 ? 35.093 8.844 -27.253 1.00 64.81 258 GLN A N 1
ATOM 2117 C CA . GLN A 1 258 ? 34.114 8.163 -28.120 1.00 64.81 258 GLN A CA 1
ATOM 2118 C C . GLN A 1 258 ? 32.714 8.781 -28.035 1.00 64.81 258 GLN A C 1
ATOM 2120 O O . GLN A 1 258 ? 31.736 8.187 -28.492 1.00 64.81 258 GLN A O 1
ATOM 2125 N N . HIS A 1 259 ? 32.627 9.994 -27.485 1.00 72.31 259 HIS A N 1
ATOM 2126 C CA . HIS A 1 259 ? 31.377 10.657 -27.137 1.00 72.31 259 HIS A CA 1
ATOM 2127 C C . HIS A 1 259 ? 30.374 10.717 -28.299 1.00 72.31 259 HIS A C 1
ATOM 2129 O O . HIS A 1 259 ? 29.223 10.338 -28.124 1.00 72.31 259 HIS A O 1
ATOM 2135 N N . LYS A 1 260 ? 30.819 11.084 -29.510 1.00 76.19 260 LYS A N 1
ATOM 2136 C CA . LYS A 1 260 ? 29.941 11.220 -30.686 1.00 76.19 260 LYS A CA 1
ATOM 2137 C C . LYS A 1 260 ? 29.259 9.905 -31.082 1.00 76.19 260 LYS A C 1
ATOM 2139 O O . LYS A 1 260 ? 28.038 9.846 -31.137 1.00 76.19 260 LYS A O 1
ATOM 2144 N N . ARG A 1 261 ? 30.039 8.831 -31.269 1.00 76.19 261 ARG A N 1
ATOM 2145 C CA . ARG A 1 261 ? 29.498 7.503 -31.617 1.00 76.19 261 ARG A CA 1
ATOM 2146 C C . ARG A 1 261 ? 28.564 6.986 -30.533 1.00 76.19 261 ARG A C 1
ATOM 2148 O O . ARG A 1 261 ? 27.536 6.403 -30.830 1.00 76.19 261 ARG A O 1
ATOM 2155 N N . PHE A 1 262 ? 28.924 7.193 -29.272 1.00 81.94 262 PHE A N 1
ATOM 2156 C CA . PHE A 1 262 ? 28.136 6.722 -28.141 1.00 81.94 262 PHE A CA 1
ATOM 2157 C C . PHE A 1 262 ? 26.787 7.452 -28.013 1.00 81.94 262 PHE A C 1
ATOM 2159 O O . PHE A 1 262 ? 25.780 6.830 -27.675 1.00 81.94 262 PHE A O 1
ATOM 2166 N N . MET A 1 263 ? 26.749 8.751 -28.327 1.00 83.56 263 MET A N 1
ATOM 2167 C CA . MET A 1 263 ? 25.507 9.527 -28.355 1.00 83.56 263 MET A CA 1
ATOM 2168 C C . MET A 1 263 ? 24.546 9.031 -29.438 1.00 83.56 263 MET A C 1
ATOM 2170 O O . MET A 1 263 ? 23.358 8.929 -29.159 1.00 83.56 263 MET A O 1
ATOM 2174 N N . GLU A 1 264 ? 25.041 8.601 -30.603 1.00 87.81 264 GLU A N 1
ATOM 2175 C CA . GLU A 1 264 ? 24.203 8.004 -31.659 1.00 87.81 264 GLU A CA 1
ATOM 2176 C C . GLU A 1 264 ? 23.494 6.726 -31.168 1.00 87.81 264 GLU A C 1
ATOM 2178 O O . GLU A 1 264 ? 22.285 6.577 -31.350 1.00 87.81 264 GLU A O 1
ATOM 2183 N N . TYR A 1 265 ? 24.199 5.833 -30.455 1.00 90.38 265 TYR A N 1
ATOM 2184 C CA . TYR A 1 265 ? 23.564 4.660 -29.833 1.00 90.38 265 TYR A CA 1
ATOM 2185 C C . TYR A 1 265 ? 22.470 5.071 -28.842 1.00 90.38 265 TYR A C 1
ATOM 2187 O O . TYR A 1 265 ? 21.393 4.468 -28.829 1.00 90.38 265 TYR A O 1
ATOM 2195 N N . LYS A 1 266 ? 22.740 6.078 -28.006 1.00 90.19 266 LYS A N 1
ATOM 2196 C CA . LYS A 1 266 ? 21.792 6.560 -26.998 1.00 90.19 266 LYS A CA 1
ATOM 2197 C C . LYS A 1 266 ? 20.558 7.195 -27.639 1.00 90.19 266 LYS A C 1
ATOM 2199 O O . LYS A 1 266 ? 19.448 6.906 -27.205 1.00 90.19 266 LYS A O 1
ATOM 2204 N N . GLU A 1 267 ? 20.736 8.005 -28.679 1.00 90.69 267 GLU A N 1
ATOM 2205 C CA . GLU A 1 267 ? 19.649 8.641 -29.430 1.00 90.69 267 GLU A CA 1
ATOM 2206 C C . GLU A 1 267 ? 18.735 7.605 -30.088 1.00 90.69 267 GLU A C 1
ATOM 2208 O O . GLU A 1 267 ? 17.518 7.701 -29.952 1.00 90.69 267 GLU A O 1
ATOM 2213 N N . ILE A 1 268 ? 19.301 6.569 -30.715 1.00 92.94 268 ILE A N 1
ATOM 2214 C CA . ILE A 1 268 ? 18.517 5.478 -31.318 1.00 92.94 268 ILE A CA 1
ATOM 2215 C C . ILE A 1 268 ? 17.736 4.710 -30.248 1.00 92.94 268 ILE A C 1
ATOM 2217 O O . ILE A 1 268 ? 16.554 4.423 -30.430 1.00 92.94 268 ILE A O 1
ATOM 2221 N N . GLY A 1 269 ? 18.372 4.403 -29.114 1.00 91.69 269 GLY A N 1
ATOM 2222 C CA . GLY A 1 269 ? 17.725 3.688 -28.013 1.00 91.69 269 GLY A CA 1
ATOM 2223 C C . GLY A 1 269 ? 16.574 4.485 -27.396 1.00 91.69 269 GLY A C 1
ATOM 2224 O O . GLY A 1 269 ? 15.481 3.953 -27.213 1.00 91.69 269 GLY A O 1
ATOM 2225 N N . LEU A 1 270 ? 16.788 5.777 -27.129 1.00 90.75 270 LEU A N 1
ATOM 2226 C CA . LEU A 1 270 ? 15.744 6.675 -26.627 1.00 90.75 270 LEU A CA 1
ATOM 2227 C C . LEU A 1 270 ? 14.630 6.892 -27.656 1.00 90.75 270 LEU A C 1
ATOM 2229 O O . LEU A 1 270 ? 13.461 6.925 -27.283 1.00 90.75 270 LEU A O 1
ATOM 2233 N N . GLY A 1 271 ? 14.973 6.996 -28.942 1.00 90.56 271 GLY A N 1
ATOM 2234 C CA . GLY A 1 271 ? 14.002 7.085 -30.029 1.00 90.56 271 GLY A CA 1
ATOM 2235 C C . GLY A 1 271 ? 13.108 5.850 -30.102 1.00 90.56 271 GLY A C 1
ATOM 2236 O O . GLY A 1 271 ? 11.894 5.983 -30.231 1.00 90.56 271 GLY A O 1
ATOM 2237 N N . MET A 1 272 ? 13.683 4.656 -29.938 1.00 93.19 272 MET A N 1
ATOM 2238 C CA . MET A 1 272 ? 12.912 3.414 -29.886 1.00 93.19 272 MET A CA 1
ATOM 2239 C C . MET A 1 272 ? 11.997 3.348 -28.656 1.00 93.19 272 MET A C 1
ATOM 2241 O O . MET A 1 272 ? 10.835 2.979 -28.799 1.00 93.19 272 MET A O 1
ATOM 2245 N N . ILE A 1 273 ? 12.481 3.739 -27.468 1.00 90.81 273 ILE A N 1
ATOM 2246 C CA . ILE A 1 273 ? 11.645 3.832 -26.255 1.00 90.81 273 ILE A CA 1
ATOM 2247 C C . ILE A 1 273 ? 10.462 4.771 -26.507 1.00 90.81 273 ILE A C 1
ATOM 2249 O O . ILE A 1 273 ? 9.318 4.383 -26.294 1.00 90.81 273 ILE A O 1
ATOM 2253 N N . ALA A 1 274 ? 10.722 5.966 -27.043 1.00 88.75 274 ALA A N 1
ATOM 2254 C CA . ALA A 1 274 ? 9.679 6.944 -27.326 1.00 88.75 274 ALA A CA 1
ATOM 2255 C C . ALA A 1 274 ? 8.645 6.425 -28.338 1.00 88.75 274 ALA A C 1
ATOM 2257 O O . ALA A 1 274 ? 7.453 6.649 -28.153 1.00 88.75 274 ALA A O 1
ATOM 2258 N N . LEU A 1 275 ? 9.069 5.706 -29.385 1.00 89.50 275 LEU A N 1
ATOM 2259 C CA . LEU A 1 275 ? 8.149 5.081 -30.343 1.00 89.50 275 LEU A CA 1
ATOM 2260 C C . LEU A 1 275 ? 7.283 4.008 -29.673 1.00 89.50 275 LEU A C 1
ATOM 2262 O O . LEU A 1 275 ? 6.067 4.001 -29.857 1.00 89.50 275 LEU A O 1
ATOM 2266 N N . LEU A 1 276 ? 7.890 3.137 -28.868 1.00 88.12 276 LEU A N 1
ATOM 2267 C CA . LEU A 1 276 ? 7.188 2.068 -28.159 1.00 88.12 276 LEU A CA 1
ATOM 2268 C C . LEU A 1 276 ? 6.192 2.606 -27.118 1.00 88.12 276 LEU A C 1
ATOM 2270 O O . LEU A 1 276 ? 5.104 2.053 -26.982 1.00 88.12 276 LEU A O 1
ATOM 2274 N N . GLU A 1 277 ? 6.522 3.700 -26.433 1.00 85.88 277 GLU A N 1
ATOM 2275 C CA . GLU A 1 277 ? 5.646 4.346 -25.445 1.00 85.88 277 GLU A CA 1
ATOM 2276 C C . GLU A 1 277 ? 4.575 5.253 -26.081 1.00 85.88 277 GLU A C 1
ATOM 2278 O O . GLU A 1 277 ? 3.528 5.487 -25.466 1.00 85.88 277 GLU A O 1
ATOM 2283 N N . SER A 1 278 ? 4.810 5.750 -27.304 1.00 79.31 278 SER A N 1
ATOM 2284 C CA . SER A 1 278 ? 3.902 6.672 -27.996 1.00 79.31 278 SER A CA 1
ATOM 2285 C C . SER A 1 278 ? 2.563 6.044 -28.380 1.00 79.31 278 SER A C 1
ATOM 2287 O O . SER A 1 278 ? 2.472 4.880 -28.770 1.00 79.31 278 SER A O 1
ATOM 2289 N N . GLU A 1 279 ? 1.514 6.862 -28.330 1.00 63.31 279 GLU A N 1
ATOM 2290 C CA . GLU A 1 279 ? 0.230 6.575 -28.968 1.00 63.31 279 GLU A CA 1
ATOM 2291 C C . GLU A 1 279 ? 0.289 7.038 -30.433 1.00 63.31 279 GLU A C 1
ATOM 2293 O O . GLU A 1 279 ? 0.932 8.047 -30.740 1.00 63.31 279 GLU A O 1
ATOM 2298 N N . LYS A 1 280 ? -0.343 6.284 -31.347 1.00 57.41 280 LYS A N 1
ATOM 2299 C CA . LYS A 1 280 ? -0.174 6.382 -32.817 1.00 57.41 280 LYS A CA 1
ATOM 2300 C C . LYS A 1 280 ? -0.310 7.800 -33.411 1.00 57.41 280 LYS A C 1
ATOM 2302 O O . LYS A 1 280 ? 0.223 8.040 -34.491 1.00 57.41 280 LYS A O 1
ATOM 2307 N N . ASP A 1 281 ? -0.940 8.738 -32.706 1.00 50.84 281 ASP A N 1
ATOM 2308 C CA . ASP A 1 281 ? -1.288 10.074 -33.204 1.00 50.84 281 ASP A CA 1
ATOM 2309 C C . ASP A 1 281 ? -0.242 11.183 -32.920 1.00 50.84 281 ASP A C 1
ATOM 2311 O O . ASP A 1 281 ? -0.327 12.267 -33.493 1.00 50.84 281 ASP A O 1
ATOM 2315 N N . GLY A 1 282 ? 0.787 10.942 -32.089 1.00 54.12 282 GLY A N 1
ATOM 2316 C CA . GLY A 1 282 ? 1.781 11.965 -31.680 1.00 54.12 282 GLY A CA 1
ATOM 2317 C C . GLY A 1 282 ? 3.151 11.916 -32.383 1.00 54.12 282 GLY A C 1
ATOM 2318 O O . GLY A 1 282 ? 4.072 12.656 -32.034 1.00 54.12 282 GLY A O 1
ATOM 2319 N N . VAL A 1 283 ? 3.323 11.015 -33.351 1.00 56.56 283 VAL A N 1
ATOM 2320 C CA . VAL A 1 283 ? 4.643 10.472 -33.732 1.00 56.56 283 VAL A CA 1
ATOM 2321 C C . VAL A 1 283 ? 5.437 11.361 -34.698 1.00 56.56 283 VAL A C 1
ATOM 2323 O O . VAL A 1 283 ? 6.672 11.352 -34.687 1.00 56.56 283 VAL A O 1
ATOM 2326 N N . GLY A 1 284 ? 4.756 12.172 -35.513 1.00 55.38 284 GLY A N 1
ATOM 2327 C CA . GLY A 1 284 ? 5.402 12.993 -36.547 1.00 55.38 284 GLY A CA 1
ATOM 2328 C C . GLY A 1 284 ? 6.462 13.957 -36.000 1.00 55.38 284 GLY A C 1
ATOM 2329 O O . GLY A 1 284 ? 7.498 14.171 -36.628 1.00 55.38 284 GLY A O 1
ATOM 2330 N N . GLU A 1 285 ? 6.257 14.473 -34.788 1.00 60.84 285 GLU A N 1
ATOM 2331 C CA . GLU A 1 285 ? 7.178 15.412 -34.144 1.00 60.84 285 GLU A CA 1
ATOM 2332 C C . GLU A 1 285 ? 8.426 14.718 -33.562 1.00 60.84 285 GLU A C 1
ATOM 2334 O O . GLU A 1 285 ? 9.515 15.297 -33.549 1.00 60.84 285 GLU A O 1
ATOM 2339 N N . ILE A 1 286 ? 8.300 13.456 -33.132 1.00 63.34 286 ILE A N 1
ATOM 2340 C CA . ILE A 1 286 ? 9.412 12.648 -32.602 1.00 63.34 286 ILE A CA 1
ATOM 2341 C C . ILE A 1 286 ? 10.369 12.269 -33.740 1.00 63.34 286 ILE A C 1
ATOM 2343 O O . ILE A 1 286 ? 11.582 12.465 -33.626 1.00 63.34 286 ILE A O 1
ATOM 2347 N N . LEU A 1 287 ? 9.828 11.799 -34.869 1.00 60.47 287 LEU A N 1
ATOM 2348 C CA . LEU A 1 287 ? 10.620 11.424 -36.046 1.00 60.47 287 LEU A CA 1
ATOM 2349 C C . LEU A 1 287 ? 11.330 12.632 -36.674 1.00 60.47 287 LEU A C 1
ATOM 2351 O O . LEU A 1 287 ? 12.489 12.526 -37.085 1.00 60.47 287 LEU A O 1
ATOM 2355 N N . ARG A 1 288 ? 10.677 13.804 -36.683 1.00 62.28 288 ARG A N 1
ATOM 2356 C CA . ARG A 1 288 ? 11.284 15.063 -37.136 1.00 62.28 288 ARG A CA 1
ATOM 2357 C C . ARG A 1 288 ? 12.503 15.436 -36.287 1.00 62.28 288 ARG A C 1
ATOM 2359 O O . ARG A 1 288 ? 13.568 15.705 -36.841 1.00 62.28 288 ARG A O 1
ATOM 2366 N N . LYS A 1 289 ? 12.379 15.373 -34.956 1.00 69.25 289 LYS A N 1
ATOM 2367 C CA . LYS A 1 289 ? 13.478 15.667 -34.017 1.00 69.25 289 LYS A CA 1
ATOM 2368 C C . LYS A 1 289 ? 14.644 14.686 -34.145 1.00 69.25 289 LYS A C 1
ATOM 2370 O O . LYS A 1 289 ? 15.794 15.124 -34.163 1.00 69.25 289 LYS A O 1
ATOM 2375 N N . LEU A 1 290 ? 14.374 13.387 -34.289 1.00 66.75 290 LEU A N 1
ATOM 2376 C CA . LEU A 1 290 ? 15.418 12.374 -34.506 1.00 66.75 290 LEU A CA 1
ATOM 2377 C C . LEU A 1 290 ? 16.178 12.609 -35.821 1.00 66.75 290 LEU A C 1
ATOM 2379 O O . LEU A 1 290 ? 17.406 12.663 -35.818 1.00 66.75 290 LEU A O 1
ATOM 2383 N N . SER A 1 291 ? 15.469 12.844 -36.932 1.00 65.44 291 SER A N 1
ATOM 2384 C CA . SER A 1 291 ? 16.095 13.154 -38.229 1.00 65.44 291 SER A CA 1
ATOM 2385 C C . SER A 1 291 ? 16.935 14.438 -38.181 1.00 65.44 291 SER A C 1
ATOM 2387 O O . SER A 1 291 ? 18.021 14.487 -38.756 1.00 65.44 291 SER A O 1
ATOM 2389 N N . GLU A 1 292 ? 16.451 15.498 -37.531 1.00 72.00 292 GLU A N 1
ATOM 2390 C CA . GLU A 1 292 ? 17.186 16.767 -37.409 1.00 72.00 292 GLU A CA 1
ATOM 2391 C C . GLU A 1 292 ? 18.457 16.636 -36.560 1.00 72.00 292 GLU A C 1
ATOM 2393 O O . GLU A 1 292 ? 19.470 17.267 -36.869 1.00 72.00 292 GLU A O 1
ATOM 2398 N N . THR A 1 293 ? 18.420 15.803 -35.519 1.00 66.50 293 THR A N 1
ATOM 2399 C CA . THR A 1 293 ? 19.552 15.600 -34.601 1.00 66.50 293 THR A CA 1
ATOM 2400 C C . THR A 1 293 ? 20.643 14.754 -35.258 1.00 66.50 293 THR A C 1
ATOM 2402 O O . THR A 1 293 ? 21.809 15.148 -35.263 1.00 66.50 293 THR A O 1
ATOM 2405 N N . LEU A 1 294 ? 20.258 13.671 -35.940 1.00 59.12 294 LEU A N 1
ATOM 2406 C CA . LEU A 1 294 ? 21.190 12.811 -36.674 1.00 59.12 294 LEU A CA 1
ATOM 2407 C C . LEU A 1 294 ? 21.837 13.533 -37.868 1.00 59.12 294 LEU A C 1
ATOM 2409 O O . LEU A 1 294 ? 23.018 13.330 -38.140 1.00 59.12 294 LEU A O 1
ATOM 2413 N N . LYS A 1 295 ? 21.111 14.432 -38.551 1.00 59.16 295 LYS A N 1
ATOM 2414 C CA . LYS A 1 295 ? 21.659 15.228 -39.668 1.00 59.16 295 LYS A CA 1
ATOM 2415 C C . LYS A 1 295 ? 22.614 16.340 -39.230 1.00 59.16 295 LYS A C 1
ATOM 2417 O O . LYS A 1 295 ? 23.516 16.669 -39.989 1.00 59.16 295 LYS A O 1
ATOM 2422 N N . LYS A 1 296 ? 22.442 16.924 -38.038 1.00 53.50 296 LYS A N 1
ATOM 2423 C CA . LYS A 1 296 ? 23.362 17.950 -37.500 1.00 53.50 296 LYS A CA 1
ATOM 2424 C C . LYS A 1 296 ? 24.709 17.382 -37.047 1.00 53.50 296 LYS A C 1
ATOM 2426 O O . LYS A 1 296 ? 25.650 18.147 -36.860 1.00 53.50 296 LYS A O 1
ATOM 2431 N N . ASN A 1 297 ? 24.785 16.067 -36.864 1.00 43.94 297 ASN A N 1
ATOM 2432 C CA . ASN A 1 297 ? 25.966 15.369 -36.376 1.00 43.94 297 ASN A CA 1
ATOM 2433 C C . ASN A 1 297 ? 26.763 14.664 -37.491 1.00 43.94 297 ASN A C 1
ATOM 2435 O O . ASN A 1 297 ? 27.724 13.971 -37.170 1.00 43.94 297 ASN A O 1
ATOM 2439 N N . ILE A 1 298 ? 26.444 14.850 -38.776 1.00 39.59 298 ILE A N 1
ATOM 2440 C CA . ILE A 1 298 ? 27.301 14.446 -39.914 1.00 39.59 298 ILE A CA 1
ATOM 2441 C C . ILE A 1 298 ? 28.145 15.644 -40.335 1.00 39.59 298 ILE A C 1
ATOM 2443 O O . ILE A 1 298 ? 29.385 15.476 -40.367 1.00 39.59 298 ILE A O 1
#

Foldseek 3Di:
DDPVVVVVVCVVCVVVVNDPDDDPDDDDDDDDDPDDDPDDPPPPPDDDDDPPPPVLQFDKDKDFACDCQAVLVVRHGRKIWIFGFPDDDDFQFWFWKDFPNDIDIATWHADPVRWIWGHGSDPVDDIGTDDPVTSIGTGGTIDDIHDPDPDDPVVVVVVVVVVVVVVVVPQDPFDVVLLLVLLVLLLVLDPALQLVLLLVLLCVVSVVDPPLPLVVSQVVSCVSPVPRPHGHDSVSSVVQCDDLSVDRLVSRDDDPVCVLVSVSSSLSNVLSNCSRPDDPPPCPVSSVVSVVVSVVSD

Secondary structure (DSSP, 8-state):
--HHHHHHHHHHHHHTT-----------------S---------------TTS-GGG--EEEEE--SSTTGGGTPPTT-EEEEEET----TTEEEEEEETTEEEEEEEEE-TT--EEEE-SSTTSPPEEE-TTTT-EEEEEEEEEE----PPPHHHHHHHHHHHHHHHTSPP---HHHHHHHHHHHGGG--SGGGHHHHHHHHHHTTSS-TT-HHHHHHHHHHH-TT-SS---HHHHHHH-SGGGGS-GGG----GGGHHHHHHHHHHHHHHHHHHHS-TTSTHHHHHHHHHHHHHT-